Protein AF-0000000077257935 (afdb_homodimer)

Foldseek 3Di:
DLVVLQVVQLVQLVVLLVVQVVDDDPAKDWDADVPDSQKIKMWGAADPPALLHPFTWIKMWGHDSNPPLAAIWIFTPQQAQAQQAARRRGGDDQQRAHPPPPPPVPPPPDHYHDNVDGPVVVVVVVSVCSVPPDLPRGNYVVSSCCVVPPVPVSSVVRNVSRVVRVVD/DLVVLQVVQLVQLVVLLVVQVVDDDPAKDWDADVPDSQKIKMWGAADPPALLHPFTWIKMWGHDSNPPLAAIWIFTPQQAQAQQAARRRGGDDQQRAHPPPPPPVPPPPPHYHDNVDGPVVVVVVVSVCSVPPDLPDGNYVVSSCCVVPPVPVSSVVRNVSRVVRVVD

InterPro domains:
  IPR000608 Ubiquitin-conjugating (UBC), catalytic core domain [PF00179] (14-160)
  IPR000608 Ubiquitin-conjugating (UBC), catalytic core domain [PS50127] (8-167)
  IPR016135 Ubiquitin-conjugating enzyme/RWD-like [G3DSA:3.10.110.10] (7-167)
  IPR016135 Ubiquitin-conjugating enzyme/RWD-like [SSF54495] (12-165)
  IPR023313 Ubiquitin-conjugating enzyme, active site [PS00183] (81-96)
  IPR050113 Ubiquitin-conjugating enzyme E2-like [PTHR24067] (15-158)

Radius of gyration: 20.45 Å; Cα contacts (8 Å, |Δi|>4): 587; chains: 2; bounding box: 44×61×51 Å

pLDDT: mean 89.41, std 13.82, range [40.91, 98.75]

Secondary structure (DSSP, 8-state):
-HHHHHHHHHHHHHHHHHHHHHS--SSEEEEEETTEEEEEEEEEEPPTTSTTTT-EEEEEEE--TTTTTSPPEEEE-S---BTTB-TT-BB--GGGSPTT---SS-S--PPPP-TT--HHHHHHHHHHHHHS---SS-S-HHHHHHHHH-HHHHHHHHHHHHHHHHH-/-HHHHHHHHHHHHHHHHHHHHHS--SSEEEEEETTEEEEEEEEEEPPTTSTTTT-EEEEEEE--TTTTTSPPEEEE-S---BTTB-TT-BB--GGGSPTT---SS-S-------TT--HHHHHHHHHHHHHS---SS-S-HHHHHHHHH-HHHHHHHHHHHHHHHHH-

Organism: NCBI:txid6039

Solvent-accessible surface area (backbone atoms only — not comparable to full-atom values): 18080 Å² total; per-residue (Å²): 111,67,68,57,34,39,52,56,20,47,52,55,45,50,52,53,51,49,56,55,69,73,45,92,56,89,50,47,48,78,45,61,47,90,78,32,87,47,32,33,38,33,40,37,41,31,52,66,88,43,56,36,42,87,18,51,41,39,27,40,37,39,48,50,57,55,29,51,81,42,56,50,48,54,31,34,70,43,78,71,74,35,18,34,31,23,95,80,21,40,61,62,54,46,57,56,34,57,74,80,69,55,76,81,73,70,62,72,70,54,61,47,37,49,63,83,55,50,71,66,46,53,53,48,51,53,56,33,37,75,75,52,68,56,67,89,71,42,54,18,60,68,41,28,50,31,44,64,76,33,45,65,62,40,40,52,52,33,36,54,42,25,56,53,41,68,75,105,112,68,68,58,34,40,52,55,21,47,52,55,45,50,53,52,50,50,57,56,69,73,47,94,55,89,50,47,49,77,46,60,47,92,78,32,85,46,32,32,36,34,39,37,40,32,52,67,87,43,56,36,43,87,18,50,41,40,28,39,37,40,49,50,57,56,29,50,80,42,57,49,49,54,32,36,70,45,79,73,74,37,20,33,31,23,95,80,20,41,60,62,54,46,56,56,33,53,75,82,70,53,80,81,71,69,62,73,72,53,60,48,39,49,62,84,55,49,71,66,47,52,52,48,53,53,56,32,38,75,75,52,70,54,67,88,71,42,54,18,60,67,42,29,49,29,42,63,76,34,46,67,61,39,40,52,52,32,36,54,43,25,57,52,43,67,74,106

Structure (mmCIF, N/CA/C/O backbone):
data_AF-0000000077257935-model_v1
#
loop_
_entity.id
_entity.type
_entity.pdbx_description
1 polymer 'Ubiquitin-conjugating enzyme E2 15 (UBC15)'
#
loop_
_atom_site.group_PDB
_atom_site.id
_atom_site.type_symbol
_atom_site.label_atom_id
_atom_site.label_alt_id
_atom_site.label_comp_id
_atom_site.label_asym_id
_atom_site.label_entity_id
_atom_site.label_seq_id
_atom_site.pdbx_PDB_ins_code
_atom_site.Cartn_x
_atom_site.Cartn_y
_atom_site.Cartn_z
_atom_site.occupancy
_atom_site.B_iso_or_equiv
_atom_site.auth_seq_id
_atom_site.auth_comp_id
_atom_site.auth_asym_id
_atom_site.auth_atom_id
_atom_site.pdbx_PDB_model_num
ATOM 1 N N . MET A 1 1 ? -17.688 29.156 18.938 1 47.72 1 MET A N 1
ATOM 2 C CA . MET A 1 1 ? -17.797 28.125 17.906 1 47.72 1 MET A CA 1
ATOM 3 C C . MET A 1 1 ? -16.453 27.453 17.672 1 47.72 1 MET A C 1
ATOM 5 O O . MET A 1 1 ? -16.375 26.219 17.547 1 47.72 1 MET A O 1
ATOM 9 N N . ILE A 1 2 ? -15.406 28.234 17.719 1 53.75 2 ILE A N 1
ATOM 10 C CA . ILE A 1 2 ? -14.031 27.781 17.5 1 53.75 2 ILE A CA 1
ATOM 11 C C . ILE A 1 2 ? -13.586 26.906 18.672 1 53.75 2 ILE A C 1
ATOM 13 O O . ILE A 1 2 ? -12.961 25.859 18.469 1 53.75 2 ILE A O 1
ATOM 17 N N . GLN A 1 3 ? -13.992 27.297 19.844 1 57.75 3 GLN A N 1
ATOM 18 C CA . GLN A 1 3 ? -13.586 26.547 21.031 1 57.75 3 GLN A CA 1
ATOM 19 C C . GLN A 1 3 ? -14.172 25.141 21.031 1 57.75 3 GLN A C 1
ATOM 21 O O . GLN A 1 3 ? -13.492 24.188 21.375 1 57.75 3 GLN A O 1
ATOM 26 N N . ASN A 1 4 ? -15.43 25.047 20.578 1 63.72 4 ASN A N 1
ATOM 27 C CA . ASN A 1 4 ? -16.125 23.766 20.562 1 63.72 4 ASN A CA 1
ATOM 28 C C . ASN A 1 4 ? -15.539 22.828 19.5 1 63.72 4 ASN A C 1
ATOM 30 O O . ASN A 1 4 ? -15.438 21.625 19.719 1 63.72 4 ASN A O 1
ATOM 34 N N . GLU A 1 5 ? -15.141 23.531 18.422 1 68.31 5 GLU A N 1
ATOM 35 C CA . GLU A 1 5 ? -14.562 22.75 17.344 1 68.31 5 GLU A CA 1
ATOM 36 C C . GLU A 1 5 ? -13.234 22.125 17.766 1 68.31 5 GLU A C 1
ATOM 38 O O . GLU A 1 5 ? -12.953 20.969 17.438 1 68.31 5 GLU A O 1
ATOM 43 N N . GLY A 1 6 ? -12.602 22.844 18.578 1 71.06 6 GLY A N 1
ATOM 44 C CA . GLY A 1 6 ? -11.328 22.375 19.094 1 71.06 6 GLY A CA 1
ATOM 45 C C . GLY A 1 6 ? -11.469 21.172 20.031 1 71.06 6 GLY A C 1
ATOM 46 O O . GLY A 1 6 ? -10.672 20.234 19.969 1 71.06 6 GLY A O 1
ATOM 47 N N . ASN A 1 7 ? -12.539 21.25 20.734 1 81.25 7 ASN A N 1
ATOM 48 C CA . ASN A 1 7 ? -12.766 20.156 21.688 1 81.25 7 ASN A CA 1
ATOM 49 C C . ASN A 1 7 ? -13.141 18.859 20.984 1 81.25 7 ASN A C 1
ATOM 51 O O . ASN A 1 7 ? -12.617 17.797 21.312 1 81.25 7 ASN A O 1
ATOM 55 N N . ARG A 1 8 ? -14.102 18.938 20.047 1 88.94 8 ARG A N 1
ATOM 56 C CA . ARG A 1 8 ? -14.539 17.75 19.328 1 88.94 8 ARG A CA 1
ATOM 57 C C . ARG A 1 8 ? -13.383 17.156 18.531 1 88.94 8 ARG A C 1
ATOM 59 O O . ARG A 1 8 ? -13.195 15.93 18.531 1 88.94 8 ARG A O 1
ATOM 66 N N . SER A 1 9 ? -12.688 18 17.859 1 93.56 9 SER A N 1
ATOM 67 C CA . SER A 1 9 ? -11.547 17.531 17.062 1 93.56 9 SER A CA 1
ATOM 68 C C . SER A 1 9 ? -10.523 16.828 17.953 1 93.56 9 SER A C 1
ATOM 70 O O . SER A 1 9 ? -9.977 15.789 17.562 1 93.56 9 SER A O 1
ATOM 72 N N . LYS A 1 10 ? -10.305 17.359 19.094 1 95.19 10 LYS A N 1
ATOM 73 C CA . LYS A 1 10 ? -9.344 16.781 20.031 1 95.19 10 LYS A CA 1
ATOM 74 C C . LYS A 1 10 ? -9.742 15.344 20.406 1 95.19 10 LYS A C 1
ATOM 76 O O . LYS A 1 10 ? -8.891 14.453 20.453 1 95.19 10 LYS A O 1
ATOM 81 N N . VAL A 1 11 ? -10.953 15.156 20.656 1 95.06 11 VAL A N 1
ATOM 82 C CA . VAL A 1 11 ? -11.453 13.844 21.047 1 95.06 11 VAL A CA 1
ATOM 83 C C . VAL A 1 11 ? -11.258 12.852 19.906 1 95.06 11 VAL A C 1
ATOM 85 O O . VAL A 1 11 ? -10.781 11.734 20.109 1 95.06 11 VAL A O 1
ATOM 88 N N . PHE A 1 12 ? -11.586 13.219 18.688 1 94.88 12 PHE A N 1
ATOM 89 C CA . PHE A 1 12 ? -11.43 12.375 17.516 1 94.88 12 PHE A CA 1
ATOM 90 C C . PHE A 1 12 ? -9.961 12 17.297 1 94.88 12 PHE A C 1
ATOM 92 O O . PHE A 1 12 ? -9.641 10.82 17.094 1 94.88 12 PHE A O 1
ATOM 99 N N . ILE A 1 13 ? -9.148 12.945 17.422 1 97.5 13 ILE A N 1
ATOM 100 C CA . ILE A 1 13 ? -7.723 12.742 17.156 1 97.5 13 ILE A CA 1
ATOM 101 C C . ILE A 1 13 ? -7.125 11.836 18.234 1 97.5 13 ILE A C 1
ATOM 103 O O . ILE A 1 13 ? -6.367 10.914 17.922 1 97.5 13 ILE A O 1
ATOM 107 N N . LEU A 1 14 ? -7.484 12.148 19.438 1 96.5 14 LEU A N 1
ATOM 108 C CA . LEU A 1 14 ? -6.984 11.344 20.547 1 96.5 14 LEU A CA 1
ATOM 109 C C . LEU A 1 14 ? -7.414 9.891 20.406 1 96.5 14 LEU A C 1
ATOM 111 O O . LEU A 1 14 ? -6.617 8.977 20.625 1 96.5 14 LEU A O 1
ATOM 115 N N . ASN A 1 15 ? -8.633 9.688 20.047 1 96.44 15 ASN A N 1
ATOM 116 C CA . ASN A 1 15 ? -9.141 8.328 19.859 1 96.44 15 ASN A CA 1
ATOM 117 C C . ASN A 1 15 ? -8.375 7.59 18.766 1 96.44 15 ASN A C 1
ATOM 119 O O . ASN A 1 15 ? -8.031 6.418 18.922 1 96.44 15 ASN A O 1
ATOM 123 N N . GLU A 1 16 ? -8.156 8.211 17.672 1 96.62 16 GLU A N 1
ATOM 124 C CA . GLU A 1 16 ? -7.414 7.605 16.562 1 96.62 16 GLU A CA 1
ATOM 125 C C . GLU A 1 16 ? -5.973 7.305 16.984 1 96.62 16 GLU A C 1
ATOM 127 O O . GLU A 1 16 ? -5.426 6.262 16.625 1 96.62 16 GLU A O 1
ATOM 132 N N . TYR A 1 17 ? -5.422 8.227 17.703 1 97.38 17 TYR A N 1
ATOM 133 C CA . TYR A 1 17 ? -4.062 8.055 18.188 1 97.38 17 TYR A CA 1
ATOM 134 C C . TYR A 1 17 ? -3.951 6.805 19.062 1 97.38 17 TYR A C 1
ATOM 136 O O . TYR A 1 17 ? -3.061 5.977 18.859 1 97.38 17 TYR A O 1
ATOM 144 N N . LYS A 1 18 ? -4.84 6.66 19.922 1 96.69 18 LYS A N 1
ATOM 145 C CA . LYS A 1 18 ? -4.855 5.523 20.844 1 96.69 18 LYS A CA 1
ATOM 146 C C . LYS A 1 18 ? -5.035 4.211 20.094 1 96.69 18 LYS A C 1
ATOM 148 O O . LYS A 1 18 ? -4.367 3.219 20.391 1 96.69 18 LYS A O 1
ATOM 153 N N . LYS A 1 19 ? -5.875 4.223 19.141 1 95.06 19 LYS A N 1
ATOM 154 C CA . LYS A 1 19 ? -6.133 3.029 18.344 1 95.06 19 LYS A CA 1
ATOM 155 C C . LYS A 1 19 ? -4.863 2.551 17.641 1 95.06 19 LYS A C 1
ATOM 157 O O . LYS A 1 19 ? -4.574 1.353 17.625 1 95.06 19 LYS A O 1
ATOM 162 N N . ILE A 1 20 ? -4.137 3.475 17.125 1 95.19 20 ILE A N 1
ATOM 163 C CA . ILE A 1 20 ? -2.906 3.148 16.406 1 95.19 20 ILE A CA 1
ATOM 164 C C . ILE A 1 20 ? -1.868 2.609 17.391 1 95.19 20 ILE A C 1
ATOM 166 O O . ILE A 1 20 ? -1.148 1.657 17.078 1 95.19 20 ILE A O 1
ATOM 170 N N . GLN A 1 21 ? -1.851 3.127 18.562 1 94.38 21 GLN A N 1
ATOM 171 C CA . GLN A 1 21 ? -0.869 2.748 19.578 1 94.38 21 GLN A CA 1
ATOM 172 C C . GLN A 1 21 ? -1.137 1.34 20.109 1 94.38 21 GLN A C 1
ATOM 174 O O . GLN A 1 21 ? -0.215 0.653 20.547 1 94.38 21 GLN A O 1
ATOM 179 N N . GLU A 1 22 ? -2.283 0.932 20.016 1 91.62 22 GLU A N 1
ATOM 180 C CA . GLU A 1 22 ? -2.697 -0.337 20.594 1 91.62 22 GLU A CA 1
ATOM 181 C C . GLU A 1 22 ? -2.314 -1.513 19.703 1 91.62 22 GLU A C 1
ATOM 183 O O . GLU A 1 22 ? -2.289 -2.66 20.156 1 91.62 22 GLU A O 1
ATOM 188 N N . LYS A 1 23 ? -2.047 -1.241 18.5 1 85.25 23 LYS A N 1
ATOM 189 C CA . LYS A 1 23 ? -1.766 -2.309 17.547 1 85.25 23 LYS A CA 1
ATOM 190 C C . LYS A 1 23 ? -0.301 -2.289 17.109 1 85.25 23 LYS A C 1
ATOM 192 O O . LYS A 1 23 ? 0.306 -1.222 17 1 85.25 23 LYS A O 1
ATOM 197 N N . ILE A 1 24 ? 0.215 -3.488 16.969 1 82 24 ILE A N 1
ATOM 198 C CA . ILE A 1 24 ? 1.545 -3.582 16.375 1 82 24 ILE A CA 1
ATOM 199 C C . ILE A 1 24 ? 1.461 -3.32 14.883 1 82 24 ILE A C 1
ATOM 201 O O . ILE A 1 24 ? 0.632 -3.912 14.188 1 82 24 ILE A O 1
ATOM 205 N N . ASN A 1 25 ? 2.189 -2.367 14.453 1 85.81 25 ASN A N 1
ATOM 206 C CA . ASN A 1 25 ? 2.236 -1.992 13.047 1 85.81 25 ASN A CA 1
ATOM 207 C C . ASN A 1 25 ? 3.656 -2.072 12.492 1 85.81 25 ASN A C 1
ATOM 209 O O . ASN A 1 25 ? 4.59 -1.537 13.094 1 85.81 25 ASN A O 1
ATOM 213 N N . GLU A 1 26 ? 3.805 -2.771 11.375 1 88.69 26 GLU A N 1
ATOM 214 C CA . GLU A 1 26 ? 5.145 -3.002 10.844 1 88.69 26 GLU A CA 1
ATOM 215 C C . GLU A 1 26 ? 5.512 -1.945 9.805 1 88.69 26 GLU A C 1
ATOM 217 O O . GLU A 1 26 ? 6.629 -1.948 9.273 1 88.69 26 GLU A O 1
ATOM 222 N N . HIS A 1 27 ? 4.633 -1.047 9.602 1 94 27 HIS A N 1
ATOM 223 C CA . HIS A 1 27 ? 4.836 -0.155 8.469 1 94 27 HIS A CA 1
ATOM 224 C C . HIS A 1 27 ? 5.129 1.268 8.93 1 94 27 HIS A C 1
ATOM 226 O O . HIS A 1 27 ? 5.758 2.041 8.203 1 94 27 HIS A O 1
ATOM 232 N N . PHE A 1 28 ? 4.609 1.568 10.141 1 96.75 28 PHE A N 1
ATOM 233 C CA . PHE A 1 28 ? 4.855 2.908 10.664 1 96.75 28 PHE A CA 1
ATOM 234 C C . PHE A 1 28 ? 4.582 2.963 12.164 1 96.75 28 PHE A C 1
ATOM 236 O O . PHE A 1 28 ? 3.994 2.037 12.727 1 96.75 28 PHE A O 1
ATOM 243 N N . SER A 1 29 ? 5.047 4.012 12.766 1 96.81 29 SER A N 1
ATOM 244 C CA . SER A 1 29 ? 4.746 4.352 14.148 1 96.81 29 SER A CA 1
ATOM 245 C C . SER A 1 29 ? 4.43 5.836 14.305 1 96.81 29 SER A C 1
ATOM 247 O O . SER A 1 29 ? 4.805 6.645 13.453 1 96.81 29 SER A O 1
ATOM 249 N N . VAL A 1 30 ? 3.674 6.105 15.344 1 97.69 30 VAL A N 1
ATOM 250 C CA . VAL A 1 30 ? 3.299 7.504 15.539 1 97.69 30 VAL A CA 1
ATOM 251 C C . VAL A 1 30 ? 3.576 7.918 16.984 1 97.69 30 VAL A C 1
ATOM 253 O O . VAL A 1 30 ? 3.486 7.098 17.906 1 97.69 30 VAL A O 1
ATOM 256 N N . GLY A 1 31 ? 3.955 9.148 17.156 1 97.69 31 GLY A N 1
ATOM 257 C CA . GLY A 1 31 ? 4.098 9.844 18.422 1 97.69 31 GLY A CA 1
ATOM 258 C C . GLY A 1 31 ? 3.629 11.281 18.375 1 97.69 31 GLY A C 1
ATOM 259 O O . GLY A 1 31 ? 3.303 11.797 17.312 1 97.69 31 GLY A O 1
ATOM 260 N N . LEU A 1 32 ? 3.523 11.883 19.609 1 98.12 32 LEU A N 1
ATOM 261 C CA . LEU A 1 32 ? 3.127 13.289 19.688 1 98.12 32 LEU A CA 1
ATOM 262 C C . LEU A 1 32 ? 4.352 14.195 19.734 1 98.12 32 LEU A C 1
ATOM 264 O O . LEU A 1 32 ? 5.344 13.867 20.391 1 98.12 32 LEU A O 1
ATOM 268 N N . ILE A 1 33 ? 4.309 15.266 19.047 1 97.88 33 ILE A N 1
ATOM 269 C CA . ILE A 1 33 ? 5.348 16.281 19.156 1 97.88 33 ILE A CA 1
ATOM 270 C C . ILE A 1 33 ? 4.996 17.266 20.266 1 97.88 33 ILE A C 1
ATOM 272 O O . ILE A 1 33 ? 3.918 17.859 20.266 1 97.88 33 ILE A O 1
ATOM 276 N N . GLU A 1 34 ? 5.84 17.422 21.266 1 97.12 34 GLU A N 1
ATOM 277 C CA . GLU A 1 34 ? 5.664 18.312 22.406 1 97.12 34 GLU A CA 1
ATOM 278 C C . GLU A 1 34 ? 4.336 18.031 23.109 1 97.12 34 GLU A C 1
ATOM 280 O O . GLU A 1 34 ? 3.637 18.969 23.5 1 97.12 34 GLU A O 1
ATOM 285 N N . ASN A 1 35 ? 3.857 16.906 23 1 95.62 35 ASN A N 1
ATOM 286 C CA . ASN A 1 35 ? 2.646 16.453 23.672 1 95.62 35 ASN A CA 1
ATOM 287 C C . ASN A 1 35 ? 1.404 17.156 23.141 1 95.62 35 ASN A C 1
ATOM 289 O O . ASN A 1 35 ? 0.412 17.297 23.859 1 95.62 35 ASN A O 1
ATOM 293 N N . ASN A 1 36 ? 1.52 17.672 21.969 1 97.06 36 ASN A N 1
ATOM 294 C CA . ASN A 1 36 ? 0.393 18.297 21.297 1 97.06 36 ASN A CA 1
ATOM 295 C C . ASN A 1 36 ? -0.369 17.312 20.422 1 97.06 36 ASN A C 1
ATOM 297 O O . ASN A 1 36 ? 0.185 16.75 19.469 1 97.06 36 ASN A O 1
ATOM 301 N N . ILE A 1 37 ? -1.635 17.094 20.688 1 97 37 ILE A N 1
ATOM 302 C CA . ILE A 1 37 ? -2.438 16.062 20.047 1 97 37 ILE A CA 1
ATOM 303 C C . ILE A 1 37 ? -2.65 16.438 18.578 1 97 37 ILE A C 1
ATOM 305 O O . ILE A 1 37 ? -2.977 15.57 17.75 1 97 37 ILE A O 1
ATOM 309 N N . TYR A 1 38 ? -2.441 17.656 18.234 1 98 38 TYR A N 1
ATOM 310 C CA . TYR A 1 38 ? -2.684 18.109 16.875 1 98 38 TYR A CA 1
ATOM 311 C C . TYR A 1 38 ? -1.441 17.938 16.016 1 98 38 TYR A C 1
ATOM 313 O O . TYR A 1 38 ? -1.478 18.188 14.805 1 98 38 TYR A O 1
ATOM 321 N N . THR A 1 39 ? -0.355 17.578 16.594 1 98.56 39 THR A N 1
ATOM 322 C CA . THR A 1 39 ? 0.902 17.453 15.867 1 98.56 39 THR A CA 1
ATOM 323 C C . THR A 1 39 ? 1.564 16.109 16.141 1 98.56 39 THR A C 1
ATOM 325 O O . THR A 1 39 ? 2.1 15.883 17.234 1 98.56 39 THR A O 1
ATOM 328 N N . TRP A 1 40 ? 1.534 15.25 15.055 1 98.75 40 TRP A N 1
ATOM 329 C CA . TRP A 1 40 ? 2.074 13.898 15.172 1 98.75 40 TRP A CA 1
ATOM 330 C C . TRP A 1 40 ? 3.443 13.797 14.516 1 98.75 40 TRP A C 1
ATOM 332 O O . TRP A 1 40 ? 3.66 14.352 13.43 1 98.75 40 TRP A O 1
ATOM 342 N N . GLU A 1 41 ? 4.371 13.164 15.148 1 98.62 41 GLU A N 1
ATOM 343 C CA . GLU A 1 41 ? 5.547 12.602 14.492 1 98.62 41 GLU A CA 1
ATOM 344 C C . GLU A 1 41 ? 5.25 11.219 13.93 1 98.62 41 GLU A C 1
ATOM 346 O O . GLU A 1 41 ? 4.707 10.359 14.633 1 98.62 41 GLU A O 1
ATOM 351 N N . VAL A 1 42 ? 5.543 11.023 12.711 1 98.5 42 VAL A N 1
ATOM 352 C CA . VAL A 1 42 ? 5.312 9.734 12.062 1 98.5 42 VAL A CA 1
ATOM 353 C C . VAL A 1 42 ? 6.637 9.156 11.57 1 98.5 42 VAL A C 1
ATOM 355 O O . VAL A 1 42 ? 7.414 9.852 10.906 1 98.5 42 VAL A O 1
ATOM 358 N N . LEU A 1 43 ? 6.945 7.961 11.953 1 98.25 43 LEU A N 1
ATOM 359 C CA . LEU A 1 43 ? 8.07 7.207 11.406 1 98.25 43 LEU A CA 1
ATOM 360 C C . LEU A 1 43 ? 7.582 6.121 10.453 1 98.25 43 LEU A C 1
ATOM 362 O O . LEU A 1 43 ? 6.84 5.223 10.852 1 98.25 43 LEU A O 1
ATOM 366 N N . ILE A 1 44 ? 7.973 6.207 9.219 1 98.25 44 ILE A N 1
ATOM 367 C CA . ILE A 1 44 ? 7.598 5.215 8.219 1 98.25 44 ILE A CA 1
ATOM 368 C C . ILE A 1 44 ? 8.766 4.262 7.969 1 98.25 44 ILE A C 1
ATOM 370 O O . ILE A 1 44 ? 9.891 4.703 7.734 1 98.25 44 ILE A O 1
ATOM 374 N N . PHE A 1 45 ? 8.453 2.988 8.016 1 97.31 45 PHE A N 1
ATOM 375 C CA . PHE A 1 45 ? 9.453 1.965 7.738 1 97.31 45 PHE A CA 1
ATOM 376 C C . PHE A 1 45 ? 9.414 1.554 6.27 1 97.31 45 PHE A C 1
ATOM 378 O O . PHE A 1 45 ? 8.359 1.19 5.754 1 97.31 45 PHE A O 1
ATOM 385 N N . GLY A 1 46 ? 10.578 1.627 5.621 1 97.31 46 GLY A N 1
ATOM 386 C CA . GLY A 1 46 ? 10.633 1.319 4.203 1 97.31 46 GLY A CA 1
ATOM 387 C C . GLY A 1 46 ? 10.195 -0.099 3.883 1 97.31 46 GLY A C 1
ATOM 388 O O . GLY A 1 46 ? 10.656 -1.051 4.52 1 97.31 46 GLY A O 1
ATOM 389 N N . PRO A 1 47 ? 9.336 -0.24 2.932 1 95.31 47 PRO A N 1
ATOM 390 C CA . PRO A 1 47 ? 8.859 -1.583 2.594 1 95.31 47 PRO A CA 1
ATOM 391 C C . PRO A 1 47 ? 9.969 -2.49 2.074 1 95.31 47 PRO A C 1
ATOM 393 O O . PRO A 1 47 ? 10.875 -2.027 1.373 1 95.31 47 PRO A O 1
ATOM 396 N N . ARG A 1 48 ? 9.812 -3.762 2.334 1 92.5 48 ARG A N 1
ATOM 397 C CA . ARG A 1 48 ? 10.773 -4.766 1.89 1 92.5 48 ARG A CA 1
ATOM 398 C C . ARG A 1 48 ? 10.789 -4.879 0.369 1 92.5 48 ARG A C 1
ATOM 400 O O . ARG A 1 48 ? 9.742 -4.746 -0.276 1 92.5 48 ARG A O 1
ATOM 407 N N . ASP A 1 49 ? 11.969 -5.152 -0.222 1 92.81 49 ASP A N 1
ATOM 408 C CA . ASP A 1 49 ? 12.172 -5.414 -1.644 1 92.81 49 ASP A CA 1
ATOM 409 C C . ASP A 1 49 ? 11.891 -4.164 -2.477 1 92.81 49 ASP A C 1
ATOM 411 O O . ASP A 1 49 ? 11.43 -4.266 -3.617 1 92.81 49 ASP A O 1
ATOM 415 N N . THR A 1 50 ? 12 -2.982 -1.848 1 93.56 50 THR A N 1
ATOM 416 C CA . THR A 1 50 ? 11.961 -1.686 -2.512 1 93.56 50 THR A CA 1
ATOM 417 C C . THR A 1 50 ? 13.258 -0.916 -2.266 1 93.56 50 THR A C 1
ATOM 419 O O . THR A 1 50 ? 14.07 -1.308 -1.425 1 93.56 50 THR A O 1
ATOM 422 N N . PRO A 1 51 ? 13.469 0.127 -3.025 1 96 51 PRO A N 1
ATOM 423 C CA . PRO A 1 51 ? 14.664 0.932 -2.762 1 96 51 PRO A CA 1
ATOM 424 C C . PRO A 1 51 ? 14.633 1.598 -1.389 1 96 51 PRO A C 1
ATOM 426 O O . PRO A 1 51 ? 15.648 2.119 -0.93 1 96 51 PRO A O 1
ATOM 429 N N . TYR A 1 52 ? 13.539 1.526 -0.695 1 97.75 52 TYR A N 1
ATOM 430 C CA . TYR A 1 52 ? 13.375 2.166 0.606 1 97.75 52 TYR A CA 1
ATOM 431 C C . TYR A 1 52 ? 13.688 1.188 1.734 1 97.75 52 TYR A C 1
ATOM 433 O O . TYR A 1 52 ? 13.711 1.571 2.906 1 97.75 52 TYR A O 1
ATOM 441 N N . GLU A 1 53 ? 13.961 -0.029 1.417 1 96.38 53 GLU A N 1
ATOM 442 C CA . GLU A 1 53 ? 14.094 -1.096 2.404 1 96.38 53 GLU A CA 1
ATOM 443 C C . GLU A 1 53 ? 15.117 -0.734 3.473 1 96.38 53 GLU A C 1
ATOM 445 O O . GLU A 1 53 ? 16.172 -0.181 3.162 1 96.38 53 GLU A O 1
ATOM 450 N N . ASN A 1 54 ? 14.719 -0.975 4.742 1 96.12 54 ASN A N 1
ATOM 451 C CA . ASN A 1 54 ? 15.547 -0.789 5.926 1 96.12 54 ASN A CA 1
ATOM 452 C C . ASN A 1 54 ? 15.664 0.685 6.305 1 96.12 54 ASN A C 1
ATOM 454 O O . ASN A 1 54 ? 16.328 1.028 7.285 1 96.12 54 ASN A O 1
ATOM 458 N N . GLY A 1 55 ? 15.078 1.575 5.594 1 98.12 55 GLY A N 1
ATOM 459 C CA . GLY A 1 55 ? 15.039 2.986 5.941 1 98.12 55 GLY A CA 1
ATOM 460 C C . GLY A 1 55 ? 14.008 3.311 7.004 1 98.12 55 GLY A C 1
ATOM 461 O O . GLY A 1 55 ? 13.062 2.545 7.219 1 98.12 55 GLY A O 1
ATOM 462 N N . ILE A 1 56 ? 14.242 4.348 7.742 1 98.44 56 ILE A N 1
ATOM 463 C CA . ILE A 1 56 ? 13.289 4.945 8.672 1 98.44 56 ILE A CA 1
ATOM 464 C C . ILE A 1 56 ? 13.047 6.406 8.305 1 98.44 56 ILE A C 1
ATOM 466 O O . ILE A 1 56 ? 13.93 7.25 8.477 1 98.44 56 ILE A O 1
ATOM 470 N N . PHE A 1 57 ? 11.93 6.707 7.859 1 98.69 57 PHE A N 1
ATOM 471 C CA . PHE A 1 57 ? 11.648 8.031 7.312 1 98.69 57 PHE A CA 1
ATOM 472 C C . PHE A 1 57 ? 10.766 8.828 8.258 1 98.69 57 PHE A C 1
ATOM 474 O O . PHE A 1 57 ? 9.664 8.391 8.617 1 98.69 57 PHE A O 1
ATOM 481 N N . LYS A 1 58 ? 11.234 9.945 8.594 1 98.56 58 LYS A N 1
ATOM 482 C CA . LYS A 1 58 ? 10.531 10.82 9.531 1 98.56 58 LYS A CA 1
ATOM 483 C C . LYS A 1 58 ? 9.562 11.742 8.797 1 98.56 58 LYS A C 1
ATOM 485 O O . LYS A 1 58 ? 9.891 12.281 7.738 1 98.56 58 LYS A O 1
ATOM 490 N N . ALA A 1 59 ? 8.445 11.906 9.391 1 98.62 59 ALA A N 1
ATOM 491 C CA . ALA A 1 59 ? 7.434 12.812 8.852 1 98.62 59 ALA A CA 1
ATOM 492 C C . ALA A 1 59 ? 6.633 13.469 9.977 1 98.62 59 ALA A C 1
ATOM 494 O O . ALA A 1 59 ? 6.781 13.109 11.148 1 98.62 59 ALA A O 1
ATOM 495 N N . LYS A 1 60 ? 5.895 14.484 9.555 1 98.62 60 LYS A N 1
ATOM 496 C CA . LYS A 1 60 ? 5.016 15.227 10.453 1 98.62 60 LYS A CA 1
ATOM 497 C C . LYS A 1 60 ? 3.596 15.297 9.906 1 98.62 60 LYS A C 1
ATOM 499 O O . LYS A 1 60 ? 3.396 15.547 8.719 1 98.62 60 LYS A O 1
ATOM 504 N N . MET A 1 61 ? 2.668 14.984 10.789 1 98.5 61 MET A N 1
ATOM 505 C CA . MET A 1 61 ? 1.25 15.133 10.469 1 98.5 61 MET A CA 1
ATOM 506 C C . MET A 1 61 ? 0.595 16.172 11.383 1 98.5 61 MET A C 1
ATOM 508 O O . MET A 1 61 ? 0.703 16.078 12.609 1 98.5 61 MET A O 1
ATOM 512 N N . ILE A 1 62 ? -0.062 17.156 10.773 1 98.38 62 ILE A N 1
ATOM 513 C CA . ILE A 1 62 ? -0.66 18.234 11.539 1 98.38 62 ILE A CA 1
ATOM 514 C C . ILE A 1 62 ? -2.164 18.281 11.289 1 98.38 62 ILE A C 1
ATOM 516 O O . ILE A 1 62 ? -2.605 18.312 10.133 1 98.38 62 ILE A O 1
ATOM 520 N N . PHE A 1 63 ? -2.906 18.344 12.367 1 97.88 63 PHE A N 1
ATOM 521 C CA . PHE A 1 63 ? -4.363 18.375 12.289 1 97.88 63 PHE A CA 1
ATOM 522 C C . PHE A 1 63 ? -4.879 19.797 12.453 1 97.88 63 PHE A C 1
ATOM 524 O O . PHE A 1 63 ? -4.414 20.531 13.328 1 97.88 63 PHE A O 1
ATOM 531 N N . PRO A 1 64 ? -5.773 20.141 11.516 1 96.5 64 PRO A N 1
ATOM 532 C CA . PRO A 1 64 ? -6.422 21.438 11.734 1 96.5 64 PRO A CA 1
ATOM 533 C C . PRO A 1 64 ? -7.402 21.406 12.906 1 96.5 64 PRO A C 1
ATOM 535 O O . PRO A 1 64 ? -7.805 20.328 13.359 1 96.5 64 PRO A O 1
ATOM 538 N N . VAL A 1 65 ? -7.797 22.516 13.352 1 94.94 65 VAL A N 1
ATOM 539 C CA . VAL A 1 65 ? -8.68 22.625 14.508 1 94.94 65 VAL A CA 1
ATOM 540 C C . VAL A 1 65 ? -10.062 22.094 14.148 1 94.94 65 VAL A C 1
ATOM 542 O O . VAL A 1 65 ? -10.789 21.609 15.023 1 94.94 65 VAL A O 1
ATOM 545 N N . ASN A 1 66 ? -10.461 22.141 12.891 1 94.19 66 ASN A N 1
ATOM 546 C CA . ASN A 1 66 ? -11.781 21.688 12.461 1 94.19 66 ASN A CA 1
ATOM 547 C C . ASN A 1 66 ? -11.742 20.25 11.938 1 94.19 66 ASN A C 1
ATOM 549 O O . ASN A 1 66 ? -12.641 19.828 11.219 1 94.19 66 ASN A O 1
ATOM 553 N N . TYR A 1 67 ? -10.688 19.484 12.25 1 95.5 67 TYR A N 1
ATOM 554 C CA . TYR A 1 67 ? -10.695 18.047 11.969 1 95.5 67 TYR A CA 1
ATOM 555 C C . TYR A 1 67 ? -11.898 17.375 12.602 1 95.5 67 TYR A C 1
ATOM 557 O O . TYR A 1 67 ? -12.266 17.688 13.734 1 95.5 67 TYR A O 1
ATOM 565 N N . PRO A 1 68 ? -12.523 16.562 11.883 1 94.62 68 PRO A N 1
ATOM 566 C CA . PRO A 1 68 ? -12.25 15.867 10.617 1 94.62 68 PRO A CA 1
ATOM 567 C C . PRO A 1 68 ? -12.938 16.531 9.422 1 94.62 68 PRO A C 1
ATOM 569 O O . PRO A 1 68 ? -12.977 15.961 8.328 1 94.62 68 PRO A O 1
ATOM 572 N N . GLU A 1 69 ? -13.492 17.672 9.586 1 92.56 69 GLU A N 1
ATOM 573 C CA . GLU A 1 69 ? -14.109 18.391 8.477 1 92.56 69 GLU A CA 1
ATOM 574 C C . GLU A 1 69 ? -13.078 18.734 7.406 1 92.56 69 GLU A C 1
ATOM 576 O O . GLU A 1 69 ? -13.398 18.812 6.219 1 92.56 69 GLU A O 1
ATOM 581 N N . ALA A 1 70 ? -11.852 18.969 7.855 1 93.69 70 ALA A N 1
ATOM 582 C CA . ALA A 1 70 ? -10.727 19.203 6.953 1 93.69 70 ALA A CA 1
ATOM 583 C C . ALA A 1 70 ? -9.609 18.188 7.199 1 93.69 70 ALA A C 1
ATOM 585 O O . ALA A 1 70 ? -9.406 17.734 8.328 1 93.69 70 ALA A O 1
ATOM 586 N N . PRO A 1 71 ? -8.906 17.844 6.125 1 95 71 PRO A N 1
ATOM 587 C CA . PRO A 1 71 ? -7.848 16.828 6.258 1 95 71 PRO A CA 1
ATOM 588 C C . PRO A 1 71 ? -6.625 17.359 7.008 1 95 71 PRO A C 1
ATOM 590 O O . PRO A 1 71 ? -6.41 18.578 7.074 1 95 71 PRO A O 1
ATOM 593 N N . PRO A 1 72 ? -5.871 16.438 7.652 1 96.81 72 PRO A N 1
ATOM 594 C CA . PRO A 1 72 ? -4.547 16.844 8.141 1 96.81 72 PRO A CA 1
ATOM 595 C C . PRO A 1 72 ? -3.557 17.109 7.012 1 96.81 72 PRO A C 1
ATOM 597 O O . PRO A 1 72 ? -3.811 16.734 5.863 1 96.81 72 PRO A O 1
ATOM 600 N N . SER A 1 73 ? -2.521 17.844 7.332 1 96.5 73 SER A N 1
ATOM 601 C CA . SER A 1 73 ? -1.368 17.938 6.441 1 96.5 73 SER A CA 1
ATOM 602 C C . SER A 1 73 ? -0.317 16.891 6.793 1 96.5 73 SER A C 1
ATOM 604 O O . SER A 1 73 ? -0.252 16.422 7.934 1 96.5 73 SER A O 1
ATOM 606 N N . PHE A 1 74 ? 0.43 16.5 5.828 1 98.06 74 PHE A N 1
ATOM 607 C CA . PHE A 1 74 ? 1.496 15.531 6 1 98.06 74 PHE A CA 1
ATOM 608 C C . PHE A 1 74 ? 2.744 15.945 5.23 1 98.06 74 PHE A C 1
ATOM 610 O O . PHE A 1 74 ? 2.66 16.312 4.055 1 98.06 74 PHE A O 1
ATOM 617 N N . ARG A 1 75 ? 3.82 15.828 5.93 1 97.94 75 ARG A N 1
ATOM 618 C CA . ARG A 1 75 ? 5.074 16.234 5.309 1 97.94 75 ARG A CA 1
ATOM 619 C C . ARG A 1 75 ? 6.23 15.359 5.781 1 97.94 75 ARG A C 1
ATOM 621 O O . ARG A 1 75 ? 6.418 15.172 6.984 1 97.94 75 ARG A O 1
ATOM 628 N N . PHE A 1 76 ? 7.02 14.906 4.812 1 98.62 76 PHE A N 1
ATOM 629 C CA . PHE A 1 76 ? 8.25 14.219 5.188 1 98.62 76 PHE A CA 1
ATOM 630 C C . PHE A 1 76 ? 9.289 15.211 5.695 1 98.62 76 PHE A C 1
ATOM 632 O O . PHE A 1 76 ? 9.484 16.266 5.094 1 98.62 76 PHE A O 1
ATOM 639 N N . ILE A 1 77 ? 9.852 14.898 6.805 1 98.25 77 ILE A N 1
ATOM 640 C CA . ILE A 1 77 ? 11 15.641 7.316 1 98.25 77 ILE A CA 1
ATOM 641 C C . ILE A 1 77 ? 12.289 15.102 6.695 1 98.25 77 ILE A C 1
ATOM 643 O O . ILE A 1 77 ? 13.188 15.867 6.344 1 98.25 77 ILE A O 1
ATOM 647 N N . SER A 1 78 ? 12.391 13.742 6.582 1 98.25 78 SER A N 1
ATOM 648 C CA . SER A 1 78 ? 13.516 13.141 5.875 1 98.25 78 SER A CA 1
ATOM 649 C C . SER A 1 78 ? 13.57 13.617 4.426 1 98.25 78 SER A C 1
ATOM 651 O O . SER A 1 78 ? 12.539 13.867 3.809 1 98.25 78 SER A O 1
ATOM 653 N N . GLU A 1 79 ? 14.82 13.734 3.885 1 97.94 79 GLU A N 1
ATOM 654 C CA . GLU A 1 79 ? 14.984 14.039 2.467 1 97.94 79 GLU A CA 1
ATOM 655 C C . GLU A 1 79 ? 14.461 12.906 1.592 1 97.94 79 GLU A C 1
ATOM 657 O O . GLU A 1 79 ? 14.797 11.742 1.809 1 97.94 79 GLU A O 1
ATOM 662 N N . MET A 1 80 ? 13.664 13.305 0.636 1 98.44 80 MET A N 1
ATOM 663 C CA . MET A 1 80 ? 13.039 12.297 -0.211 1 98.44 80 MET A CA 1
ATOM 664 C C . MET A 1 80 ? 13.312 12.57 -1.685 1 98.44 80 MET A C 1
ATOM 666 O O . MET A 1 80 ? 13.508 13.727 -2.076 1 98.44 80 MET A O 1
ATOM 670 N N . TRP A 1 81 ? 13.352 11.586 -2.463 1 98.31 81 TRP A N 1
ATOM 671 C CA . TRP A 1 81 ? 13.305 11.602 -3.922 1 98.31 81 TRP A CA 1
ATOM 672 C C . TRP A 1 81 ? 12.211 10.664 -4.438 1 98.31 81 TRP A C 1
ATOM 674 O O . TRP A 1 81 ? 12.383 9.445 -4.434 1 98.31 81 TRP A O 1
ATOM 684 N N . HIS A 1 82 ? 11.086 11.203 -4.797 1 97.56 82 HIS A N 1
ATOM 685 C CA . HIS A 1 82 ? 9.891 10.438 -5.145 1 97.56 82 HIS A CA 1
ATOM 686 C C . HIS A 1 82 ? 8.953 11.25 -6.035 1 97.56 82 HIS A C 1
ATOM 688 O O . HIS A 1 82 ? 8.766 12.453 -5.812 1 97.56 82 HIS A O 1
ATOM 694 N N . PRO A 1 83 ? 8.258 10.656 -6.988 1 95.62 83 PRO A N 1
ATOM 695 C CA . PRO A 1 83 ? 7.355 11.367 -7.895 1 95.62 83 PRO A CA 1
ATOM 696 C C . PRO A 1 83 ? 6.234 12.094 -7.156 1 95.62 83 PRO A C 1
ATOM 698 O O . PRO A 1 83 ? 5.805 13.172 -7.582 1 95.62 83 PRO A O 1
ATOM 701 N N . ASN A 1 84 ? 5.77 11.539 -5.996 1 95.19 84 ASN A N 1
ATOM 702 C CA . ASN A 1 84 ? 4.594 12.102 -5.332 1 95.19 84 ASN A CA 1
ATOM 703 C C . ASN A 1 84 ? 4.984 12.945 -4.121 1 95.19 84 ASN A C 1
ATOM 705 O O . ASN A 1 84 ? 4.129 13.305 -3.311 1 95.19 84 ASN A O 1
ATOM 709 N N . ILE A 1 85 ? 6.23 13.203 -3.928 1 97.56 85 ILE A N 1
ATOM 710 C CA . ILE A 1 85 ? 6.738 13.992 -2.814 1 97.56 85 ILE A CA 1
ATOM 711 C C . ILE A 1 85 ? 7.582 15.148 -3.35 1 97.56 85 ILE A C 1
ATOM 713 O O . ILE A 1 85 ? 8.57 14.93 -4.051 1 97.56 85 ILE A O 1
ATOM 717 N N . ASP A 1 86 ? 7.215 16.344 -2.984 1 96.94 86 ASP A N 1
ATOM 718 C CA . ASP A 1 86 ? 7.949 17.484 -3.525 1 96.94 86 ASP A CA 1
ATOM 719 C C . ASP A 1 86 ? 9.203 17.766 -2.707 1 96.94 86 ASP A C 1
ATOM 721 O O . ASP A 1 86 ? 9.508 17.047 -1.756 1 96.94 86 ASP A O 1
ATOM 725 N N . SER A 1 87 ? 9.953 18.797 -3.105 1 95.94 87 SER A N 1
ATOM 726 C CA . SER A 1 87 ? 11.258 19.078 -2.516 1 95.94 87 SER A CA 1
ATOM 727 C C . SER A 1 87 ? 11.125 19.516 -1.057 1 95.94 87 SER A C 1
ATOM 729 O O . SER A 1 87 ? 12.086 19.406 -0.286 1 95.94 87 SER A O 1
ATOM 731 N N . ASP A 1 88 ? 9.969 20 -0.695 1 96.81 88 ASP A N 1
ATOM 732 C CA . ASP A 1 88 ? 9.75 20.438 0.682 1 96.81 88 ASP A CA 1
ATOM 733 C C . ASP A 1 88 ? 9.219 19.281 1.542 1 96.81 88 ASP A C 1
ATOM 735 O O . ASP A 1 88 ? 9.039 19.438 2.75 1 96.81 88 ASP A O 1
ATOM 739 N N . GLY A 1 89 ? 8.953 18.156 0.932 1 97.69 89 GLY A N 1
ATOM 740 C CA . GLY A 1 89 ? 8.5 16.984 1.663 1 97.69 89 GLY A CA 1
ATOM 741 C C . GLY A 1 89 ? 6.996 16.812 1.647 1 97.69 89 GLY A C 1
ATOM 742 O O . GLY A 1 89 ? 6.469 15.867 2.236 1 97.69 89 GLY A O 1
ATOM 743 N N . ASN A 1 90 ? 6.273 17.719 0.971 1 96.38 90 ASN A N 1
ATOM 744 C CA . ASN A 1 90 ? 4.82 17.609 0.892 1 96.38 90 ASN A CA 1
ATOM 745 C C . ASN A 1 90 ? 4.395 16.469 -0.013 1 96.38 90 ASN A C 1
ATOM 747 O O . ASN A 1 90 ? 5 16.234 -1.06 1 96.38 90 ASN A O 1
ATOM 751 N N . VAL A 1 91 ? 3.324 15.812 0.409 1 94.81 91 VAL A N 1
ATOM 752 C CA . VAL A 1 91 ? 2.844 14.656 -0.339 1 94.81 91 VAL A CA 1
ATOM 753 C C . VAL A 1 91 ? 1.599 15.031 -1.137 1 94.81 91 VAL A C 1
ATOM 755 O O . VAL A 1 91 ? 0.694 15.688 -0.612 1 94.81 91 VAL A O 1
ATOM 758 N N . CYS A 1 92 ? 1.622 14.641 -2.33 1 86.75 92 CYS A N 1
ATOM 759 C CA . CYS A 1 92 ? 0.46 14.898 -3.174 1 86.75 92 CYS A CA 1
ATOM 760 C C . CYS A 1 92 ? -0.364 13.633 -3.363 1 86.75 92 CYS A C 1
ATOM 762 O O . CYS A 1 92 ? -0.079 12.828 -4.254 1 86.75 92 CYS A O 1
ATOM 764 N N . ILE A 1 93 ? -1.365 13.422 -2.588 1 80.81 93 ILE A N 1
ATOM 765 C CA . ILE A 1 93 ? -2.342 12.352 -2.746 1 80.81 93 ILE A CA 1
ATOM 766 C C . ILE A 1 93 ? -3.754 12.93 -2.672 1 80.81 93 ILE A C 1
ATOM 768 O O . ILE A 1 93 ? -4.004 13.891 -1.94 1 80.81 93 ILE A O 1
ATOM 772 N N . SER A 1 94 ? -4.566 12.375 -3.398 1 76 94 SER A N 1
ATOM 773 C CA . SER A 1 94 ? -5.906 12.922 -3.588 1 76 94 SER A CA 1
ATOM 774 C C . SER A 1 94 ? -6.691 12.93 -2.279 1 76 94 SER A C 1
ATOM 776 O O . SER A 1 94 ? -7.535 13.797 -2.062 1 76 94 SER A O 1
ATOM 778 N N . ILE A 1 95 ? -6.387 12 -1.349 1 80 95 ILE A N 1
ATOM 779 C CA . ILE A 1 95 ? -7.168 11.82 -0.13 1 80 95 ILE A CA 1
ATOM 780 C C . ILE A 1 95 ? -6.891 12.969 0.836 1 80 95 ILE A C 1
ATOM 782 O O . ILE A 1 95 ? -7.594 13.133 1.836 1 80 95 ILE A O 1
ATOM 786 N N . LEU A 1 96 ? -5.918 13.805 0.543 1 84.06 96 LEU A N 1
ATOM 787 C CA . LEU A 1 96 ? -5.59 14.922 1.421 1 84.06 96 LEU A CA 1
ATOM 788 C C . LEU A 1 96 ? -6.137 16.234 0.864 1 84.06 96 LEU A C 1
ATOM 790 O O . LEU A 1 96 ? -5.941 17.297 1.46 1 84.06 96 LEU A O 1
ATOM 794 N N . HIS A 1 97 ? -6.82 16.078 -0.261 1 82.31 97 HIS A N 1
ATOM 795 C CA . HIS A 1 97 ? -7.395 17.297 -0.837 1 82.31 97 HIS A CA 1
ATOM 796 C C . HIS A 1 97 ? -8.836 17.484 -0.377 1 82.31 97 HIS A C 1
ATOM 798 O O . HIS A 1 97 ? -9.609 16.531 -0.305 1 82.31 97 HIS A O 1
ATOM 804 N N . LYS A 1 98 ? -9.148 18.734 -0.033 1 75.69 98 LYS A N 1
ATOM 805 C CA . LYS A 1 98 ? -10.5 19.078 0.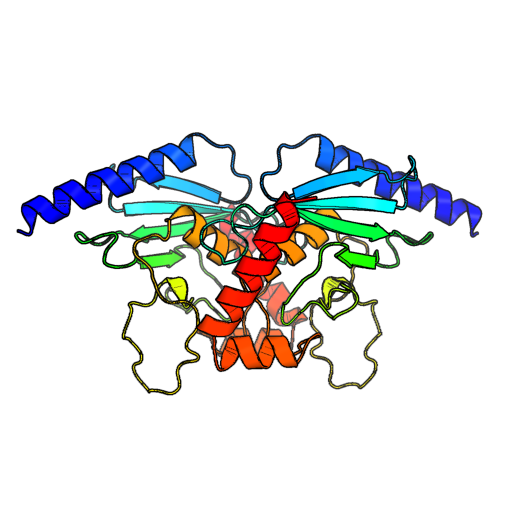409 1 75.69 98 LYS A CA 1
ATOM 806 C C . LYS A 1 98 ? -11.508 18.891 -0.723 1 75.69 98 LYS A C 1
ATOM 808 O O . LYS A 1 98 ? -11.164 19.047 -1.896 1 75.69 98 LYS A O 1
ATOM 813 N N . PRO A 1 99 ? -12.758 18.641 -0.242 1 69.19 99 PRO A N 1
ATOM 814 C CA . PRO A 1 99 ? -13.805 18.625 -1.267 1 69.19 99 PRO A CA 1
ATOM 815 C C . PRO A 1 99 ? -13.938 19.953 -1.995 1 69.19 99 PRO A C 1
ATOM 817 O O . PRO A 1 99 ? -13.812 21.016 -1.376 1 69.19 99 PRO A O 1
ATOM 820 N N . GLY A 1 100 ? -14.109 20.062 -3.324 1 63.97 100 GLY A N 1
ATOM 821 C CA . GLY A 1 100 ? -14.281 21.297 -4.059 1 63.97 100 GLY A CA 1
ATOM 822 C C . GLY A 1 100 ? -12.984 21.812 -4.66 1 63.97 100 GLY A C 1
ATOM 823 O O . GLY A 1 100 ? -13 22.719 -5.492 1 63.97 100 GLY A O 1
ATOM 824 N N . GLU A 1 101 ? -11.945 21.516 -4.012 1 57.84 101 GLU A N 1
ATOM 825 C CA . GLU A 1 101 ? -10.656 21.984 -4.52 1 57.84 101 GLU A CA 1
ATOM 826 C C . GLU A 1 101 ? -10.398 21.453 -5.926 1 57.84 101 GLU A C 1
ATOM 828 O O . GLU A 1 101 ? -9.266 21.094 -6.262 1 57.84 101 GLU A O 1
ATOM 833 N N . ASP A 1 102 ? -11.508 21.547 -6.699 1 52.28 102 ASP A N 1
ATOM 834 C CA . ASP A 1 102 ? -11.172 21.297 -8.102 1 52.28 102 ASP A CA 1
ATOM 835 C C . ASP A 1 102 ? -10.438 22.5 -8.703 1 52.28 102 ASP A C 1
ATOM 837 O O . ASP A 1 102 ? -11.07 23.406 -9.242 1 52.28 102 ASP A O 1
ATOM 841 N N . ALA A 1 103 ? -9.305 22.922 -8.164 1 42.94 103 ALA A N 1
ATOM 842 C CA . ALA A 1 103 ? -8.781 24.156 -8.734 1 42.94 103 ALA A CA 1
ATOM 843 C C . ALA A 1 103 ? -9.008 24.203 -10.242 1 42.94 103 ALA A C 1
ATOM 845 O O . ALA A 1 103 ? -9.414 25.234 -10.781 1 42.94 103 ALA A O 1
ATOM 846 N N . TYR A 1 104 ? -8.203 23.656 -11.156 1 45.91 104 TYR A N 1
ATOM 847 C CA . TYR A 1 104 ? -8.164 23.875 -12.602 1 45.91 104 TYR A CA 1
ATOM 848 C C . TYR A 1 104 ? -8.984 22.828 -13.336 1 45.91 104 TYR A C 1
ATOM 850 O O . TYR A 1 104 ? -8.836 22.656 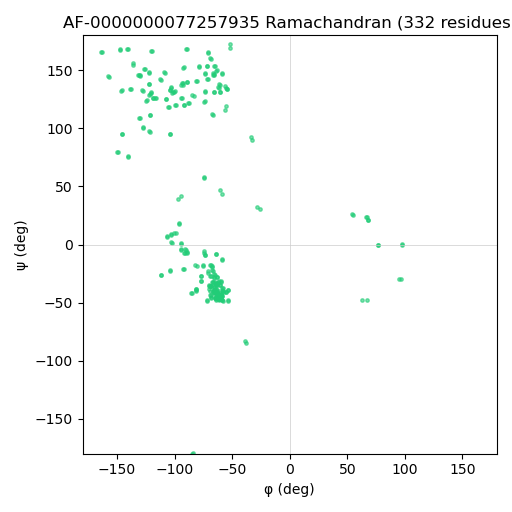-14.547 1 45.91 104 TYR A O 1
ATOM 858 N N . GLY A 1 105 ? -10.156 22.469 -12.852 1 45.5 105 GLY A N 1
ATOM 859 C CA . GLY A 1 105 ? -11.156 21.688 -13.562 1 45.5 105 GLY A CA 1
ATOM 860 C C . GLY A 1 105 ? -10.688 20.297 -13.914 1 45.5 105 GLY A C 1
ATOM 861 O O . GLY A 1 105 ? -11.477 19.469 -14.375 1 45.5 105 GLY A O 1
ATOM 862 N N . TYR A 1 106 ? -9.516 20.234 -14.461 1 40.91 106 TYR A N 1
ATOM 863 C CA . TYR A 1 106 ? -9.031 19 -15.078 1 40.91 106 TYR A CA 1
ATOM 864 C C . TYR A 1 106 ? -8.633 17.969 -14.023 1 40.91 106 TYR A C 1
ATOM 866 O O . TYR A 1 106 ? -7.949 17 -14.336 1 40.91 106 TYR A O 1
ATOM 874 N N . GLU A 1 107 ? -8.672 18.344 -12.766 1 46.88 107 GLU A N 1
ATOM 875 C CA . GLU A 1 107 ? -8.047 17.406 -11.836 1 46.88 107 GLU A CA 1
ATOM 876 C C . GLU A 1 107 ? -8.82 16.094 -11.766 1 46.88 107 GLU A C 1
ATOM 878 O O . GLU A 1 107 ? -10.055 16.094 -11.789 1 46.88 107 GLU A O 1
ATOM 883 N N . GLU A 1 108 ? -8.25 15.062 -12.25 1 47.88 108 GLU A N 1
ATOM 884 C CA . GLU A 1 108 ? -8.719 13.688 -12.062 1 47.88 108 GLU A CA 1
ATOM 885 C C . GLU A 1 108 ? -9.367 13.508 -10.695 1 47.88 108 GLU A C 1
ATOM 887 O O . GLU A 1 108 ? -8.844 13.969 -9.68 1 47.88 108 GLU A O 1
ATOM 892 N N . LEU A 1 109 ? -10.758 13.68 -10.586 1 47.69 109 LEU A N 1
ATOM 893 C CA . LEU A 1 109 ? -11.633 13.43 -9.445 1 47.69 109 LEU A CA 1
ATOM 894 C C . LEU A 1 109 ? -11.07 12.32 -8.562 1 47.69 109 LEU A C 1
ATOM 896 O O . LEU A 1 109 ? -11.43 11.148 -8.727 1 47.69 109 LEU A O 1
ATOM 900 N N . ASN A 1 110 ? -9.68 12.172 -8.453 1 56.16 110 ASN A N 1
ATOM 901 C CA . ASN A 1 110 ? -9.336 11.133 -7.492 1 56.16 110 ASN A CA 1
ATOM 902 C C . ASN A 1 110 ? -10.031 11.352 -6.152 1 56.16 110 ASN A C 1
ATOM 904 O O . ASN A 1 110 ? -10.773 12.32 -5.984 1 56.16 110 ASN A O 1
ATOM 908 N N . GLU A 1 111 ? -10.008 10.336 -5.184 1 66.06 111 GLU A N 1
ATOM 909 C CA . GLU A 1 111 ? -10.664 10.352 -3.881 1 66.06 111 GLU A CA 1
ATOM 910 C C . GLU A 1 111 ? -10.242 11.562 -3.061 1 66.06 111 GLU A C 1
ATOM 912 O O . GLU A 1 111 ? -9.062 11.938 -3.061 1 66.06 111 GLU A O 1
ATOM 917 N N . ARG A 1 112 ? -11.281 12.383 -2.742 1 81.75 112 ARG A N 1
ATOM 918 C CA . ARG A 1 112 ? -11.078 13.539 -1.872 1 81.75 112 ARG A CA 1
ATOM 919 C C . ARG A 1 112 ? -11.297 13.172 -0.409 1 81.75 112 ARG A C 1
ATOM 921 O O . ARG A 1 112 ? -11.766 12.07 -0.106 1 81.75 112 ARG A O 1
ATOM 928 N N . TRP A 1 113 ? -10.875 14.156 0.403 1 88.44 113 TRP A N 1
ATOM 929 C CA . TRP A 1 113 ? -11.016 13.922 1.836 1 88.44 113 TRP A CA 1
ATOM 930 C C . TRP A 1 113 ? -12.484 13.727 2.213 1 88.44 113 TRP A C 1
ATOM 932 O O . TRP A 1 113 ? -13.352 14.492 1.772 1 88.44 113 TRP A O 1
ATOM 942 N N . MET A 1 114 ? -12.641 12.758 2.986 1 86.44 114 MET A N 1
ATOM 943 C CA . MET A 1 114 ? -13.938 12.531 3.615 1 86.44 114 MET A CA 1
ATOM 944 C C . MET A 1 114 ? -13.812 12.516 5.133 1 86.44 114 MET A C 1
ATOM 946 O O . MET A 1 114 ? -12.867 11.945 5.68 1 86.44 114 MET A O 1
ATOM 950 N N . PRO A 1 115 ? -14.781 13.164 5.844 1 90.5 115 PRO A N 1
ATOM 951 C CA . PRO A 1 115 ? -14.703 13.227 7.305 1 90.5 115 PRO A CA 1
ATOM 952 C C . PRO A 1 115 ? -14.68 11.844 7.957 1 90.5 115 PRO A C 1
ATOM 954 O O . PRO A 1 115 ? -14.305 11.719 9.125 1 90.5 115 PRO A O 1
ATOM 957 N N . VAL A 1 116 ? -14.961 10.883 7.223 1 90.25 116 VAL A N 1
ATOM 958 C CA . VAL A 1 116 ? -15 9.531 7.781 1 90.25 116 VAL A CA 1
ATOM 959 C C . VAL A 1 116 ? -13.633 8.867 7.625 1 90.25 116 VAL A C 1
ATOM 961 O O . VAL A 1 116 ? -13.367 7.832 8.234 1 90.25 116 VAL A O 1
ATOM 964 N N . ARG A 1 117 ? -12.711 9.492 6.914 1 92 117 ARG A N 1
ATOM 965 C CA . ARG A 1 117 ? -11.383 8.922 6.723 1 92 117 ARG A CA 1
ATOM 966 C C . ARG A 1 117 ? -10.555 9.023 7.996 1 92 117 ARG A C 1
ATOM 968 O O . ARG A 1 117 ? -10.578 10.055 8.68 1 92 117 ARG A O 1
ATOM 975 N N . HIS A 1 118 ? -9.695 8.047 8.195 1 94.62 118 HIS A N 1
ATOM 976 C CA . HIS A 1 118 ? -8.898 7.984 9.414 1 94.62 118 HIS A CA 1
ATOM 977 C C . HIS A 1 118 ? -7.43 8.297 9.141 1 94.62 118 HIS A C 1
ATOM 979 O O . HIS A 1 118 ? -6.926 8.008 8.047 1 94.62 118 HIS A O 1
ATOM 985 N N . PRO A 1 119 ? -6.75 8.906 10.133 1 96.88 119 PRO A N 1
ATOM 986 C CA . PRO A 1 119 ? -5.32 9.18 9.969 1 96.88 119 PRO A CA 1
ATOM 987 C C . PRO A 1 119 ? -4.523 7.93 9.602 1 96.88 119 PRO A C 1
ATOM 989 O O . PRO A 1 119 ? -3.6 8 8.789 1 96.88 119 PRO A O 1
ATOM 992 N N . GLU A 1 120 ? -4.855 6.852 10.18 1 95.69 120 GLU A N 1
ATOM 993 C CA . GLU A 1 120 ? -4.145 5.609 9.898 1 95.69 120 GLU A CA 1
ATOM 994 C C . GLU A 1 120 ? -4.199 5.266 8.414 1 95.69 120 GLU A C 1
ATOM 996 O O . GLU A 1 120 ? -3.188 4.883 7.824 1 95.69 120 GLU A O 1
ATOM 1001 N N . SER A 1 121 ? -5.371 5.324 7.848 1 93.81 121 SER A N 1
ATOM 1002 C CA . SER A 1 121 ? -5.531 4.996 6.438 1 93.81 121 SER A CA 1
ATOM 1003 C C . SER A 1 121 ? -4.762 5.973 5.551 1 93.81 121 SER A C 1
ATOM 1005 O O . SER A 1 121 ? -4.258 5.59 4.492 1 93.81 121 SER A O 1
ATOM 1007 N N . VAL A 1 122 ? -4.695 7.211 6.012 1 95.5 122 VAL A N 1
ATOM 1008 C CA . VAL A 1 122 ? -3.93 8.211 5.281 1 95.5 122 VAL A CA 1
ATOM 1009 C C . VAL A 1 122 ? -2.451 7.828 5.273 1 95.5 122 VAL A C 1
ATOM 1011 O O . VAL A 1 122 ? -1.817 7.801 4.215 1 95.5 122 VAL A O 1
ATOM 1014 N N . ILE A 1 123 ? -1.925 7.473 6.41 1 97 123 ILE A N 1
ATOM 1015 C CA . ILE A 1 123 ? -0.521 7.094 6.531 1 97 123 ILE A CA 1
ATOM 1016 C C . ILE A 1 123 ? -0.255 5.836 5.711 1 97 123 ILE A C 1
ATOM 1018 O O . ILE A 1 123 ? 0.755 5.746 5.008 1 97 123 ILE A O 1
ATOM 1022 N N . MET A 1 124 ? -1.134 4.926 5.738 1 94.25 124 MET A N 1
ATOM 1023 C CA . MET A 1 124 ? -0.987 3.693 4.965 1 94.25 124 MET A CA 1
ATOM 1024 C C . MET A 1 124 ? -0.959 3.988 3.469 1 94.25 124 MET A C 1
ATOM 1026 O O . MET A 1 124 ? -0.212 3.357 2.721 1 94.25 124 MET A O 1
ATOM 1030 N N . SER A 1 125 ? -1.831 4.895 3.068 1 93.56 125 SER A N 1
ATOM 1031 C CA . SER A 1 125 ? -1.829 5.293 1.665 1 93.56 125 SER A CA 1
ATOM 1032 C C . SER A 1 125 ? -0.47 5.844 1.249 1 93.56 125 SER A C 1
ATOM 1034 O O . SER A 1 125 ? -0.025 5.629 0.121 1 93.56 125 SER A O 1
ATOM 1036 N N . ILE A 1 126 ? 0.123 6.551 2.135 1 95.56 126 ILE A N 1
ATOM 1037 C CA . ILE A 1 126 ? 1.441 7.117 1.867 1 95.56 126 ILE A CA 1
ATOM 1038 C C . ILE A 1 126 ? 2.479 5.996 1.795 1 95.56 126 ILE A C 1
ATOM 1040 O O . ILE A 1 126 ? 3.342 6 0.915 1 95.56 126 ILE A O 1
ATOM 1044 N N . VAL A 1 127 ? 2.432 5.02 2.713 1 95.88 127 VAL A N 1
ATOM 1045 C CA . VAL A 1 127 ? 3.299 3.848 2.662 1 95.88 127 VAL A CA 1
ATOM 1046 C C . VAL A 1 127 ? 3.139 3.146 1.314 1 95.88 127 VAL A C 1
ATOM 1048 O O . VAL A 1 127 ? 4.125 2.725 0.707 1 95.88 127 VAL A O 1
ATOM 1051 N N . CYS A 1 128 ? 1.955 3.045 0.808 1 93.19 128 CYS A N 1
ATOM 1052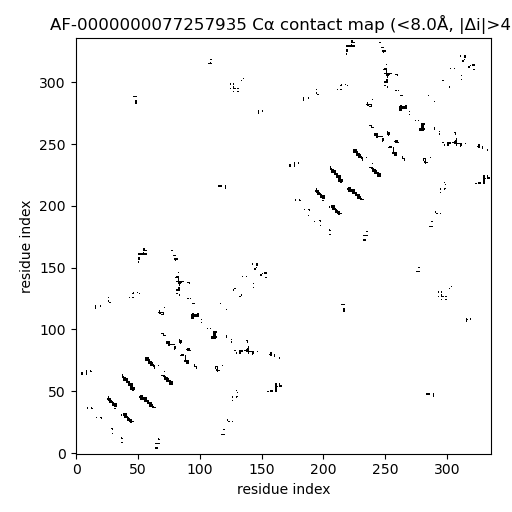 C CA . CYS A 1 128 ? 1.661 2.391 -0.462 1 93.19 128 CYS A CA 1
ATOM 1053 C C . CYS A 1 128 ? 2.312 3.135 -1.622 1 93.19 128 CYS A C 1
ATOM 1055 O O . CYS A 1 128 ? 2.736 2.518 -2.602 1 93.19 128 CYS A O 1
ATOM 1057 N N . LEU A 1 129 ? 2.387 4.43 -1.497 1 92.69 129 LEU A N 1
ATOM 1058 C CA . LEU A 1 129 ? 3.043 5.211 -2.539 1 92.69 129 LEU A CA 1
ATOM 1059 C C . LEU A 1 129 ? 4.52 4.852 -2.641 1 92.69 129 LEU A C 1
ATOM 1061 O O . LEU A 1 129 ? 5.09 4.844 -3.734 1 92.69 129 LEU A O 1
ATOM 1065 N N . LEU A 1 130 ? 5.152 4.555 -1.483 1 94.12 130 LEU A N 1
ATOM 1066 C CA . LEU A 1 130 ? 6.559 4.16 -1.509 1 94.12 130 LEU A CA 1
ATOM 1067 C C . LEU A 1 130 ? 6.738 2.836 -2.242 1 94.12 130 LEU A C 1
ATOM 1069 O O . LEU A 1 130 ? 7.777 2.602 -2.863 1 94.12 130 LEU A O 1
ATOM 1073 N N . ASN A 1 131 ? 5.672 2.096 -2.205 1 89 131 ASN A N 1
ATOM 1074 C CA . ASN A 1 131 ? 5.703 0.801 -2.875 1 89 131 ASN A CA 1
ATOM 1075 C C . ASN A 1 131 ? 5.461 0.94 -4.375 1 89 131 ASN A C 1
ATOM 1077 O O . ASN A 1 131 ? 6.125 0.283 -5.18 1 89 131 ASN A O 1
ATOM 1081 N N . SER A 1 132 ? 4.59 1.832 -4.691 1 86.12 132 SER A N 1
ATOM 1082 C CA . SER A 1 132 ? 4.176 2.02 -6.078 1 86.12 132 SER A CA 1
ATOM 1083 C C . SER A 1 132 ? 3.881 3.486 -6.371 1 86.12 132 SER A C 1
ATOM 1085 O O . SER A 1 132 ? 2.738 3.934 -6.246 1 86.12 132 SER A O 1
ATOM 1087 N N . PRO A 1 133 ? 4.816 4.176 -6.879 1 89.25 133 PRO A N 1
ATOM 1088 C CA . PRO A 1 133 ? 4.598 5.594 -7.176 1 89.25 133 PRO A CA 1
ATOM 1089 C C . PRO A 1 133 ? 3.568 5.812 -8.281 1 89.25 133 PRO A C 1
ATOM 1091 O O . PRO A 1 133 ? 3.371 4.938 -9.133 1 89.25 133 PRO A O 1
ATOM 1094 N N . ASN A 1 134 ? 2.875 6.84 -8.18 1 83.69 134 ASN A N 1
ATOM 1095 C CA . ASN A 1 134 ? 1.995 7.309 -9.242 1 83.69 134 ASN A CA 1
ATOM 1096 C C . ASN A 1 134 ? 2.643 8.43 -10.055 1 83.69 134 ASN A C 1
ATOM 1098 O O . ASN A 1 134 ? 2.842 9.531 -9.547 1 83.69 134 ASN A O 1
ATOM 1102 N N . CYS A 1 135 ? 2.84 8.258 -11.336 1 84.31 135 CYS A N 1
ATOM 1103 C CA . CYS A 1 135 ? 3.582 9.227 -12.141 1 84.31 135 CYS A CA 1
ATOM 1104 C C . CYS A 1 135 ? 2.645 10.023 -13.039 1 84.31 135 CYS A C 1
ATOM 1106 O O . CYS A 1 135 ? 3.094 10.859 -13.828 1 84.31 135 CYS A O 1
ATOM 1108 N N . ASP A 1 136 ? 1.371 9.836 -12.859 1 77.06 136 ASP A N 1
ATOM 1109 C CA . ASP A 1 136 ? 0.408 10.523 -13.711 1 77.06 136 ASP A CA 1
ATOM 1110 C C . ASP A 1 136 ? 0.248 11.984 -13.305 1 77.06 136 ASP A C 1
ATOM 1112 O O . ASP A 1 136 ? -0.055 12.844 -14.141 1 77.06 136 ASP A O 1
ATOM 1116 N N . SER A 1 137 ? 0.391 12.312 -12.109 1 80 137 SER A N 1
ATOM 1117 C CA . SER A 1 137 ? 0.318 13.656 -11.531 1 80 137 SER A CA 1
ATOM 1118 C C . SER A 1 137 ? 1.382 13.852 -10.461 1 80 137 SER A C 1
ATOM 1120 O O . SER A 1 137 ? 1.059 14.016 -9.281 1 80 137 SER A O 1
ATOM 1122 N N . PRO A 1 138 ? 2.531 14.023 -10.984 1 90.81 138 PRO A N 1
ATOM 1123 C CA . PRO A 1 138 ? 3.635 14.016 -10.023 1 90.81 138 PRO A CA 1
ATOM 1124 C C . PRO A 1 138 ? 3.809 15.359 -9.32 1 90.81 138 PRO A C 1
ATOM 1126 O O . PRO A 1 138 ? 3.615 16.406 -9.93 1 90.81 138 PRO A O 1
ATOM 1129 N N . ALA A 1 139 ? 4.113 15.344 -8.031 1 93.94 139 ALA A N 1
ATOM 1130 C CA . ALA A 1 139 ? 4.531 16.516 -7.262 1 93.94 139 ALA A CA 1
ATOM 1131 C C . ALA A 1 139 ? 5.984 16.875 -7.547 1 93.94 139 ALA A C 1
ATOM 1133 O O . ALA A 1 139 ? 6.402 18.016 -7.352 1 93.94 139 ALA A O 1
ATOM 1134 N N . ASN A 1 140 ? 6.812 15.938 -7.918 1 96.88 140 ASN A N 1
ATOM 1135 C CA . ASN A 1 140 ? 8.211 16.062 -8.312 1 96.88 140 ASN A CA 1
ATOM 1136 C C . ASN A 1 140 ? 8.445 15.539 -9.727 1 96.88 140 ASN A C 1
ATOM 1138 O O . ASN A 1 140 ? 8.633 14.336 -9.93 1 96.88 140 ASN A O 1
ATOM 1142 N N . LEU A 1 141 ? 8.461 16.422 -10.656 1 95.81 141 LEU A N 1
ATOM 1143 C CA . LEU A 1 141 ? 8.539 16.094 -12.07 1 95.81 141 LEU A CA 1
ATOM 1144 C C . LEU A 1 141 ? 9.867 15.422 -12.398 1 95.81 141 LEU A C 1
ATOM 1146 O O . LEU A 1 141 ? 9.914 14.469 -13.18 1 95.81 141 LEU A O 1
ATOM 1150 N N . ASP A 1 142 ? 10.891 15.93 -11.836 1 97.31 142 ASP A N 1
ATOM 1151 C CA . ASP A 1 142 ? 12.211 15.352 -12.078 1 97.31 142 ASP A CA 1
ATOM 1152 C C . ASP A 1 142 ? 12.273 13.898 -11.617 1 97.31 142 ASP A C 1
ATOM 1154 O O . ASP A 1 142 ? 12.789 13.039 -12.328 1 97.31 142 ASP A O 1
ATOM 1158 N N . ALA A 1 143 ? 11.766 13.617 -10.477 1 97.06 143 ALA A N 1
ATOM 1159 C CA . ALA A 1 143 ? 11.742 12.25 -9.953 1 97.06 143 ALA A CA 1
ATOM 1160 C C . ALA A 1 143 ? 10.883 11.344 -10.82 1 97.06 143 ALA A C 1
ATOM 1162 O O . ALA A 1 143 ? 11.25 10.195 -11.086 1 97.06 143 ALA A O 1
ATOM 1163 N N . ALA A 1 144 ? 9.758 11.859 -11.234 1 94.31 144 ALA A N 1
ATOM 1164 C CA . ALA A 1 144 ? 8.867 11.094 -12.102 1 94.31 144 ALA A CA 1
ATOM 1165 C C . ALA A 1 144 ? 9.562 10.727 -13.414 1 94.31 144 ALA A C 1
ATOM 1167 O O . ALA A 1 144 ? 9.469 9.594 -13.875 1 94.31 144 ALA A O 1
ATOM 1168 N N . THR A 1 145 ? 10.195 11.727 -13.984 1 95 145 THR A N 1
ATOM 1169 C CA . THR A 1 145 ? 10.914 11.523 -15.234 1 95 145 THR A CA 1
ATOM 1170 C C . THR A 1 145 ? 12.016 10.477 -15.07 1 95 145 THR A C 1
ATOM 1172 O O . THR A 1 145 ? 12.148 9.57 -15.891 1 95 145 THR A O 1
ATOM 1175 N N . GLU A 1 146 ? 12.727 10.57 -13.984 1 95.19 146 GLU A N 1
ATOM 1176 C CA . GLU A 1 146 ? 13.797 9.609 -13.727 1 95.19 146 GLU A CA 1
ATOM 1177 C C . GLU A 1 146 ? 13.242 8.211 -13.484 1 95.19 146 GLU A C 1
ATOM 1179 O O . GLU A 1 146 ? 13.805 7.223 -13.961 1 95.19 146 GLU A O 1
ATOM 1184 N N . TYR A 1 147 ? 12.203 8.133 -12.781 1 93.31 147 TYR A N 1
ATOM 1185 C CA . TYR A 1 147 ? 11.539 6.859 -12.508 1 93.31 147 TYR A CA 1
ATOM 1186 C C . TYR A 1 147 ? 11.133 6.164 -13.797 1 93.31 147 TYR A C 1
ATOM 1188 O O . TYR A 1 147 ? 11.32 4.957 -13.945 1 93.31 147 TYR A O 1
ATOM 1196 N N . ARG A 1 148 ? 10.68 6.918 -14.703 1 89.19 148 ARG A N 1
ATOM 1197 C CA . ARG A 1 148 ? 10.164 6.383 -15.961 1 89.19 148 ARG A CA 1
ATOM 1198 C C . ARG A 1 148 ? 11.305 6.086 -16.938 1 89.19 148 ARG A C 1
ATOM 1200 O O . ARG A 1 148 ? 11.297 5.059 -17.609 1 89.19 148 ARG A O 1
ATOM 1207 N N . ASN A 1 149 ? 12.305 6.961 -16.953 1 91.88 149 ASN A N 1
ATOM 1208 C CA . ASN A 1 149 ? 13.266 6.926 -18.047 1 91.88 149 ASN A CA 1
ATOM 1209 C C . ASN A 1 149 ? 14.586 6.297 -17.609 1 91.88 149 ASN A C 1
ATOM 1211 O O . ASN A 1 149 ? 15.375 5.867 -18.453 1 91.88 149 ASN A O 1
ATOM 1215 N N . ASP A 1 150 ? 14.805 6.32 -16.406 1 93.12 150 ASP A N 1
ATOM 1216 C CA . ASP A 1 150 ? 16.047 5.773 -15.883 1 93.12 150 ASP A CA 1
ATOM 1217 C C . ASP A 1 150 ? 15.852 5.223 -14.469 1 93.12 150 ASP A C 1
ATOM 1219 O O . ASP A 1 150 ? 16.359 5.793 -13.5 1 93.12 150 ASP A O 1
ATOM 1223 N N . ILE A 1 151 ? 15.289 4.012 -14.375 1 91.12 151 ILE A N 1
ATOM 1224 C CA . ILE A 1 151 ? 14.898 3.42 -13.094 1 91.12 151 ILE A CA 1
ATOM 1225 C C . ILE A 1 151 ? 16.141 3.119 -12.266 1 91.12 151 ILE A C 1
ATOM 1227 O O . ILE A 1 151 ? 16.109 3.213 -11.031 1 91.12 151 ILE A O 1
ATOM 1231 N N . ASN A 1 152 ? 17.219 2.793 -12.891 1 93.19 152 ASN A N 1
ATOM 1232 C CA . ASN A 1 152 ? 18.438 2.504 -12.164 1 93.19 152 ASN A CA 1
ATOM 1233 C C . ASN A 1 152 ? 18.969 3.74 -11.438 1 93.19 152 ASN A C 1
ATOM 1235 O O . ASN A 1 152 ? 19.344 3.666 -10.266 1 93.19 152 ASN A O 1
ATOM 1239 N N . ALA A 1 153 ? 18.969 4.809 -12.188 1 96.44 153 ALA A N 1
ATOM 1240 C CA . ALA A 1 153 ? 19.406 6.055 -11.555 1 96.44 153 ALA A CA 1
ATOM 1241 C C . ALA A 1 153 ? 18.469 6.445 -10.414 1 96.44 153 ALA A C 1
ATOM 1243 O O . ALA A 1 153 ? 18.922 6.867 -9.352 1 96.44 153 ALA A O 1
ATOM 1244 N N . TYR A 1 154 ? 17.188 6.355 -10.656 1 96.5 154 TYR A N 1
ATOM 1245 C CA . TYR A 1 154 ? 16.188 6.625 -9.625 1 96.5 154 TYR A CA 1
ATOM 1246 C C . TYR A 1 154 ? 16.453 5.777 -8.383 1 96.5 154 TYR A C 1
ATOM 1248 O O . TYR A 1 154 ? 16.516 6.305 -7.273 1 96.5 154 TYR A O 1
ATOM 1256 N N . THR A 1 155 ? 16.656 4.52 -8.562 1 96.19 155 THR A N 1
ATOM 1257 C CA . THR A 1 155 ? 16.859 3.562 -7.477 1 96.19 155 THR A CA 1
ATOM 1258 C C . THR A 1 155 ? 18.125 3.893 -6.684 1 96.19 155 THR A C 1
ATOM 1260 O O . THR A 1 155 ? 18.109 3.881 -5.453 1 96.19 155 THR A O 1
ATOM 1263 N N . ARG A 1 156 ? 19.156 4.156 -7.367 1 97.38 156 ARG A N 1
ATOM 1264 C CA . ARG A 1 156 ? 20.406 4.496 -6.711 1 97.38 156 ARG A CA 1
ATOM 1265 C C . ARG A 1 156 ? 20.25 5.723 -5.816 1 97.38 156 ARG A C 1
ATOM 1267 O O . ARG A 1 156 ? 20.734 5.742 -4.688 1 97.38 156 ARG A O 1
ATOM 1274 N N . LYS A 1 157 ? 19.594 6.688 -6.34 1 98 157 LYS A N 1
ATOM 1275 C CA . LYS A 1 157 ? 19.375 7.91 -5.578 1 98 157 LYS A CA 1
ATOM 1276 C C . LYS A 1 157 ? 18.531 7.641 -4.332 1 98 157 LYS A C 1
ATOM 1278 O O . LYS A 1 157 ? 18.875 8.094 -3.238 1 98 157 LYS A O 1
ATOM 1283 N N . VAL A 1 158 ? 17.484 6.914 -4.5 1 98.38 158 VAL A N 1
ATOM 1284 C CA . VAL A 1 158 ? 16.594 6.598 -3.389 1 98.38 158 VAL A CA 1
ATOM 1285 C C . VAL A 1 158 ? 17.344 5.773 -2.344 1 98.38 158 VAL A C 1
ATOM 1287 O O . VAL A 1 158 ? 17.219 6.016 -1.142 1 98.38 158 VAL A O 1
ATOM 1290 N N . MET A 1 159 ? 18.188 4.852 -2.783 1 98 159 MET A N 1
ATOM 1291 C CA . MET A 1 159 ? 18.953 4.016 -1.86 1 98 159 MET A CA 1
ATOM 1292 C C . MET A 1 159 ? 19.938 4.855 -1.055 1 98 159 MET A C 1
ATOM 1294 O O . MET A 1 159 ? 20.125 4.613 0.137 1 98 159 MET A O 1
ATOM 1298 N N . ARG A 1 160 ? 20.547 5.812 -1.734 1 98 160 ARG A N 1
ATOM 1299 C CA . ARG A 1 160 ? 21.453 6.715 -1.037 1 98 160 ARG A CA 1
ATOM 1300 C C . ARG A 1 160 ? 20.734 7.5 0.045 1 98 160 ARG A C 1
ATOM 1302 O O . ARG A 1 160 ? 21.219 7.617 1.172 1 98 160 ARG A O 1
ATOM 1309 N N . LEU A 1 161 ? 19.594 8.031 -0.308 1 98.19 161 LEU A N 1
ATOM 1310 C CA . LEU A 1 161 ? 18.812 8.797 0.649 1 98.19 161 LEU A CA 1
ATOM 1311 C C . LEU A 1 161 ? 18.312 7.898 1.781 1 98.19 161 LEU A C 1
ATOM 1313 O O . LEU A 1 161 ? 18.25 8.328 2.936 1 98.19 161 LEU A O 1
ATOM 1317 N N . THR A 1 162 ? 17.953 6.68 1.486 1 98.31 162 THR A N 1
ATOM 1318 C CA . THR A 1 162 ? 17.5 5.707 2.477 1 98.31 162 THR A CA 1
ATOM 1319 C C . THR A 1 162 ? 18.594 5.445 3.508 1 98.31 162 THR A C 1
ATOM 1321 O O . THR A 1 162 ? 18.328 5.422 4.711 1 98.31 162 THR A O 1
ATOM 1324 N N . GLU A 1 163 ? 19.812 5.27 3.051 1 97.38 163 GLU A N 1
ATOM 1325 C CA . GLU A 1 163 ? 20.938 5.066 3.941 1 97.38 163 GLU A CA 1
ATOM 1326 C C . GLU A 1 163 ? 21.141 6.262 4.871 1 97.38 163 GLU A C 1
ATOM 1328 O O . GLU A 1 163 ? 21.484 6.09 6.043 1 97.38 163 GLU A O 1
ATOM 1333 N N . LYS A 1 164 ? 20.875 7.422 4.398 1 97.06 164 LYS A N 1
ATOM 1334 C CA . LYS A 1 164 ? 21.031 8.648 5.176 1 97.06 164 LYS A CA 1
ATOM 1335 C C . LYS A 1 164 ? 20.062 8.688 6.348 1 97.06 164 LYS A C 1
ATOM 1337 O O . LYS A 1 164 ? 20.328 9.328 7.367 1 97.06 164 LYS A O 1
ATOM 1342 N N . THR A 1 165 ? 18.875 8.031 6.25 1 96.94 165 THR A N 1
ATOM 1343 C CA . THR A 1 165 ? 17.875 8.062 7.301 1 96.94 165 THR A CA 1
ATOM 1344 C C . THR A 1 165 ? 18.359 7.32 8.547 1 96.94 165 THR A C 1
ATOM 1346 O O . THR A 1 165 ? 17.812 7.492 9.633 1 96.94 165 THR A O 1
ATOM 1349 N N . LEU A 1 166 ? 19.375 6.465 8.398 1 92.75 166 LEU A N 1
ATOM 1350 C CA . LEU A 1 166 ? 19.891 5.641 9.484 1 92.75 166 LEU A CA 1
ATOM 1351 C C . LEU A 1 166 ? 21.047 6.344 10.203 1 92.75 166 LEU A C 1
ATOM 1353 O O . LEU A 1 166 ? 21.453 5.922 11.281 1 92.75 166 LEU A O 1
ATOM 1357 N N . GLU A 1 167 ? 21.641 7.27 9.516 1 85.75 167 GLU A N 1
ATOM 1358 C CA . GLU A 1 167 ? 22.766 8.008 10.086 1 85.75 167 GLU A CA 1
ATOM 1359 C C . GLU A 1 167 ? 22.281 9.031 11.109 1 85.75 167 GLU A C 1
ATOM 1361 O O . GLU A 1 167 ? 23.078 9.5 11.938 1 85.75 167 GLU A O 1
ATOM 1366 N N . LEU A 1 168 ? 21.031 9.367 11.102 1 59.94 168 LEU A N 1
ATOM 1367 C CA . LEU A 1 168 ? 20.594 10.414 12.016 1 59.94 168 LEU A CA 1
ATOM 1368 C C . LEU A 1 168 ? 20.125 9.812 13.344 1 59.94 168 LEU A C 1
ATOM 1370 O O . LEU A 1 168 ? 19.5 8.742 13.367 1 59.94 168 LEU A O 1
ATOM 1374 N N . MET B 1 1 ? 18.516 -32.281 -13.289 1 47.22 1 MET B N 1
ATOM 1375 C CA . MET B 1 1 ? 18.547 -30.844 -13.117 1 47.22 1 MET B CA 1
ATOM 1376 C C . MET B 1 1 ? 17.219 -30.328 -12.594 1 47.22 1 MET B C 1
ATOM 1378 O O . MET B 1 1 ? 17.172 -29.484 -11.688 1 47.22 1 MET B O 1
ATOM 1382 N N . ILE B 1 2 ? 16.156 -30.922 -13.078 1 54.12 2 ILE B N 1
ATOM 1383 C CA . ILE B 1 2 ? 14.789 -30.562 -12.727 1 54.12 2 ILE B CA 1
ATOM 1384 C C . ILE B 1 2 ? 14.5 -30.953 -11.281 1 54.12 2 ILE B C 1
ATOM 1386 O O . ILE B 1 2 ? 13.906 -30.188 -10.523 1 54.12 2 ILE B O 1
ATOM 1390 N N . GLN B 1 3 ? 15 -32.094 -10.914 1 58.09 3 GLN B N 1
ATOM 1391 C CA . GLN B 1 3 ? 14.742 -32.594 -9.57 1 58.09 3 GLN B CA 1
ATOM 1392 C C . GLN B 1 3 ? 15.391 -31.703 -8.516 1 58.09 3 GLN B C 1
ATOM 1394 O O . GLN B 1 3 ? 14.781 -31.422 -7.48 1 58.09 3 GLN B O 1
ATOM 1399 N N . ASN B 1 4 ? 16.609 -31.219 -8.812 1 64.56 4 ASN B N 1
ATOM 1400 C CA . ASN B 1 4 ? 17.344 -30.375 -7.875 1 64.56 4 ASN B CA 1
ATOM 1401 C C . ASN B 1 4 ? 16.703 -29 -7.734 1 64.56 4 ASN B C 1
ATOM 1403 O O . ASN B 1 4 ? 16.672 -28.438 -6.637 1 64.56 4 ASN B O 1
ATOM 1407 N N . GLU B 1 5 ? 16.188 -28.594 -8.914 1 68.69 5 GLU B N 1
ATOM 1408 C CA . GLU B 1 5 ? 15.531 -27.297 -8.898 1 68.69 5 GLU B CA 1
ATOM 1409 C C . GLU B 1 5 ? 14.281 -27.297 -8.023 1 68.69 5 GLU B C 1
ATOM 1411 O O . GLU B 1 5 ? 14.023 -26.344 -7.293 1 68.69 5 GLU B O 1
ATOM 1416 N N . GLY B 1 6 ? 13.711 -28.422 -8.039 1 71.25 6 GLY B N 1
ATOM 1417 C CA . GLY B 1 6 ? 12.508 -28.594 -7.23 1 71.25 6 GLY B CA 1
ATOM 1418 C C . GLY B 1 6 ? 12.789 -28.578 -5.738 1 71.25 6 GLY B C 1
ATOM 1419 O O . GLY B 1 6 ? 12.039 -27.984 -4.965 1 71.25 6 GLY B O 1
ATOM 1420 N N . ASN B 1 7 ? 13.922 -29.141 -5.457 1 81.56 7 ASN B N 1
ATOM 1421 C CA . ASN B 1 7 ? 14.273 -29.219 -4.043 1 81.56 7 ASN B CA 1
ATOM 1422 C C . ASN B 1 7 ? 14.648 -27.844 -3.494 1 81.56 7 ASN B C 1
ATOM 1424 O O . ASN B 1 7 ? 14.211 -27.469 -2.404 1 81.56 7 ASN B 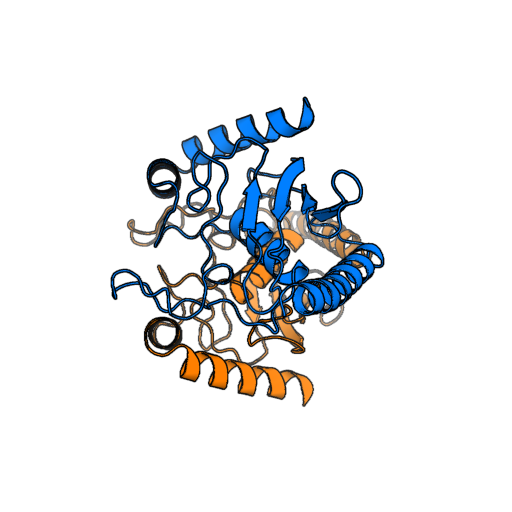O 1
ATOM 1428 N N . ARG B 1 8 ? 15.508 -27.109 -4.215 1 88.94 8 ARG B N 1
ATOM 1429 C CA . ARG B 1 8 ? 15.922 -25.781 -3.77 1 88.94 8 ARG B CA 1
ATOM 1430 C C . ARG B 1 8 ? 14.734 -24.844 -3.666 1 88.94 8 ARG B C 1
ATOM 1432 O O . ARG B 1 8 ? 14.602 -24.094 -2.691 1 88.94 8 ARG B O 1
ATOM 1439 N N . SER B 1 9 ? 13.945 -24.859 -4.691 1 93.56 9 SER B N 1
ATOM 1440 C CA . SER B 1 9 ? 12.758 -24.016 -4.691 1 93.56 9 SER B CA 1
ATOM 1441 C C . SER B 1 9 ? 11.859 -24.312 -3.504 1 93.56 9 SER B C 1
ATOM 1443 O O . SER B 1 9 ? 11.328 -23.391 -2.871 1 93.56 9 SER B O 1
ATOM 1445 N N . LYS B 1 10 ? 11.719 -25.562 -3.201 1 95.19 10 LYS B N 1
ATOM 1446 C CA . LYS B 1 10 ? 10.883 -25.984 -2.084 1 95.19 10 LYS B CA 1
ATOM 1447 C C . LYS B 1 10 ? 11.367 -25.375 -0.77 1 95.19 10 LYS B C 1
ATOM 1449 O O . LYS B 1 10 ? 10.57 -24.906 0.04 1 95.19 10 LYS B O 1
ATOM 1454 N N . VAL B 1 11 ? 12.602 -25.406 -0.588 1 95.06 11 VAL B N 1
ATOM 1455 C CA . VAL B 1 11 ? 13.195 -24.891 0.639 1 95.06 11 VAL B CA 1
ATOM 1456 C C . VAL B 1 11 ? 12.938 -23.391 0.743 1 95.06 11 VAL B C 1
ATOM 1458 O O . VAL B 1 11 ? 12.539 -22.891 1.798 1 95.06 11 VAL B O 1
ATOM 1461 N N . PHE B 1 12 ? 13.141 -22.641 -0.324 1 94.88 12 PHE B N 1
ATOM 1462 C CA . PHE B 1 12 ? 12.914 -21.188 -0.355 1 94.88 12 PHE B CA 1
ATOM 1463 C C . PHE B 1 12 ? 11.461 -20.859 -0.045 1 94.88 12 PHE B C 1
ATOM 1465 O O . PHE B 1 12 ? 11.18 -20 0.786 1 94.88 12 PHE B O 1
ATOM 1472 N N . ILE B 1 13 ? 10.602 -21.578 -0.643 1 97.5 13 ILE B N 1
ATOM 1473 C CA . ILE B 1 13 ? 9.18 -21.312 -0.507 1 97.5 13 ILE B CA 1
ATOM 1474 C C . ILE B 1 13 ? 8.727 -21.625 0.917 1 97.5 13 ILE B C 1
ATOM 1476 O O . ILE B 1 13 ? 7.988 -20.844 1.527 1 97.5 13 ILE B O 1
ATOM 1480 N N . LEU B 1 14 ? 9.18 -22.766 1.366 1 96.62 14 LEU B N 1
ATOM 1481 C CA . LEU B 1 14 ? 8.82 -23.172 2.721 1 96.62 14 LEU B CA 1
ATOM 1482 C C . LEU B 1 14 ? 9.305 -22.141 3.74 1 96.62 14 LEU B C 1
ATOM 1484 O O . LEU B 1 14 ? 8.578 -21.797 4.676 1 96.62 14 LEU B O 1
ATOM 1488 N N . ASN B 1 15 ? 10.5 -21.672 3.58 1 96.44 15 ASN B N 1
ATOM 1489 C CA . ASN B 1 15 ? 11.047 -20.672 4.488 1 96.44 15 ASN B CA 1
ATOM 1490 C C . ASN B 1 15 ? 10.227 -19.391 4.469 1 96.44 15 ASN B C 1
ATOM 1492 O O . ASN B 1 15 ? 9.953 -18.812 5.52 1 96.44 15 ASN B O 1
ATOM 1496 N N . GLU B 1 16 ? 9.875 -18.922 3.332 1 96.69 16 GLU B N 1
ATOM 1497 C CA . GLU B 1 16 ? 9.062 -17.719 3.209 1 96.69 16 GLU B CA 1
ATOM 1498 C C . GLU B 1 16 ? 7.684 -17.922 3.83 1 96.69 16 GLU B C 1
ATOM 1500 O O . GLU B 1 16 ? 7.156 -17.016 4.492 1 96.69 16 GLU B O 1
ATOM 1505 N N . TYR B 1 17 ? 7.156 -19.078 3.584 1 97.44 17 TYR B N 1
ATOM 1506 C CA . TYR B 1 17 ? 5.855 -19.422 4.148 1 97.44 17 TYR B CA 1
ATOM 1507 C C . TYR B 1 17 ? 5.883 -19.344 5.668 1 97.44 17 TYR B C 1
ATOM 1509 O O . TYR B 1 17 ? 5.016 -18.719 6.281 1 97.44 17 TYR B O 1
ATOM 1517 N N . LYS B 1 18 ? 6.855 -19.906 6.23 1 96.75 18 LYS B N 1
ATOM 1518 C CA . LYS B 1 18 ? 7.004 -19.922 7.68 1 96.75 18 LYS B CA 1
ATOM 1519 C C . LYS B 1 18 ? 7.172 -18.516 8.242 1 96.75 18 LYS B C 1
ATOM 1521 O O . LYS B 1 18 ? 6.582 -18.188 9.273 1 96.75 18 LYS B O 1
ATOM 1526 N N . LYS B 1 19 ? 7.918 -17.75 7.578 1 95.06 19 LYS B N 1
ATOM 1527 C CA . LYS B 1 19 ? 8.156 -16.375 8.008 1 95.06 19 LYS B CA 1
ATOM 1528 C C . LYS B 1 19 ? 6.848 -15.578 8.078 1 95.06 19 LYS B C 1
ATOM 1530 O O . LYS B 1 19 ? 6.617 -14.836 9.031 1 95.06 19 LYS B O 1
ATOM 1535 N N . ILE B 1 20 ? 6.039 -15.766 7.102 1 95.25 20 ILE B N 1
ATOM 1536 C CA . ILE B 1 20 ? 4.766 -15.055 7.039 1 95.25 20 ILE B CA 1
ATOM 1537 C C . ILE B 1 20 ? 3.846 -15.547 8.156 1 95.25 20 ILE B C 1
ATOM 1539 O O . ILE B 1 20 ? 3.145 -14.758 8.789 1 95.25 20 ILE B O 1
ATOM 1543 N N . GLN B 1 21 ? 3.916 -16.812 8.453 1 94.5 21 GLN B N 1
ATOM 1544 C CA . GLN B 1 21 ? 3.053 -17.422 9.461 1 94.5 21 GLN B CA 1
ATOM 1545 C C . GLN B 1 21 ? 3.432 -16.969 10.867 1 94.5 21 GLN B C 1
ATOM 1547 O O . GLN B 1 21 ? 2.59 -16.938 11.766 1 94.5 21 GLN B O 1
ATOM 1552 N N . GLU B 1 22 ? 4.582 -16.562 11.023 1 91.81 22 GLU B N 1
ATOM 1553 C CA . GLU B 1 22 ? 5.109 -16.234 12.344 1 91.81 22 GLU B CA 1
ATOM 1554 C C . GLU B 1 22 ? 4.691 -14.828 12.766 1 91.81 22 GLU B C 1
ATOM 1556 O O . GLU B 1 22 ? 4.762 -14.492 13.953 1 91.81 22 GLU B O 1
ATOM 1561 N N . LYS B 1 23 ? 4.293 -14.055 11.859 1 85.44 23 LYS B N 1
ATOM 1562 C CA . LYS B 1 23 ? 3.969 -12.664 12.156 1 85.44 23 LYS B CA 1
ATOM 1563 C C . LYS B 1 23 ? 2.473 -12.398 12 1 85.44 23 LYS B C 1
ATOM 1565 O O . LYS B 1 23 ? 1.818 -12.992 11.141 1 85.44 23 LYS B O 1
ATOM 1570 N N . ILE B 1 24 ? 2.006 -11.57 12.906 1 82.31 24 ILE B N 1
ATOM 1571 C CA . ILE B 1 24 ? 0.634 -11.102 12.734 1 82.31 24 ILE B CA 1
ATOM 1572 C C . ILE B 1 24 ? 0.575 -10.078 11.602 1 82.31 24 ILE B C 1
ATOM 1574 O O . ILE B 1 24 ? 1.356 -9.125 11.578 1 82.31 24 ILE B O 1
ATOM 1578 N N . ASN B 1 25 ? -0.225 -10.375 10.656 1 86.12 25 ASN B N 1
ATOM 1579 C CA . ASN B 1 25 ? -0.413 -9.484 9.508 1 86.12 25 ASN B CA 1
ATOM 1580 C C . ASN B 1 25 ? -1.869 -9.055 9.367 1 86.12 25 ASN B C 1
ATOM 1582 O O . ASN B 1 25 ? -2.775 -9.891 9.406 1 86.12 25 ASN B O 1
ATOM 1586 N N . GLU B 1 26 ? -2.084 -7.75 9.242 1 88.81 26 GLU B N 1
ATOM 1587 C CA . GLU B 1 26 ? -3.449 -7.234 9.227 1 88.81 26 GLU B CA 1
ATOM 1588 C C . GLU B 1 26 ? -3.965 -7.086 7.801 1 88.81 26 GLU B C 1
ATOM 1590 O O . GLU B 1 26 ? -5.121 -6.723 7.586 1 88.81 26 GLU B O 1
ATOM 1595 N N . HIS B 1 27 ? -3.145 -7.445 6.883 1 94.06 27 HIS B N 1
ATOM 1596 C CA . HIS B 1 27 ? -3.496 -7.102 5.512 1 94.06 27 HIS B CA 1
ATOM 1597 C C . HIS B 1 27 ? -3.816 -8.352 4.695 1 94.06 27 HIS B C 1
ATOM 1599 O O . HIS B 1 27 ? -4.539 -8.281 3.701 1 94.06 27 HIS B O 1
ATOM 1605 N N . PHE B 1 28 ? -3.207 -9.477 5.156 1 96.75 28 PHE B N 1
ATOM 1606 C CA . PHE B 1 28 ? -3.465 -10.719 4.441 1 96.75 28 PHE B CA 1
ATOM 1607 C C . PHE B 1 28 ? -3.059 -11.922 5.281 1 96.75 28 PHE B C 1
ATOM 1609 O O . PHE B 1 28 ? -2.381 -11.773 6.301 1 96.75 28 PHE B O 1
ATOM 1616 N N . SER B 1 29 ? -3.51 -13.055 4.859 1 96.88 29 SER B N 1
ATOM 1617 C CA . SER B 1 29 ? -3.102 -14.344 5.41 1 96.88 29 SER B CA 1
ATOM 1618 C C . SER B 1 29 ? -2.838 -15.352 4.305 1 96.88 29 SER B C 1
ATOM 1620 O O . SER B 1 29 ? -3.322 -15.195 3.18 1 96.88 29 SER B O 1
ATOM 1622 N N . VAL B 1 30 ? -2.012 -16.328 4.664 1 97.75 30 VAL B N 1
ATOM 1623 C CA . VAL B 1 30 ? -1.683 -17.312 3.646 1 97.75 30 VAL B CA 1
ATOM 1624 C C . VAL B 1 30 ? -1.85 -18.719 4.223 1 97.75 30 VAL B C 1
ATOM 1626 O O . VAL B 1 30 ? -1.635 -18.938 5.418 1 97.75 30 VAL B O 1
ATOM 1629 N N . GLY B 1 31 ? -2.266 -19.625 3.395 1 97.69 31 GLY B N 1
ATOM 1630 C CA . GLY B 1 31 ? -2.324 -21.062 3.639 1 97.69 31 GLY B CA 1
ATOM 1631 C C . GLY B 1 31 ? -1.936 -21.891 2.43 1 97.69 31 GLY B C 1
ATOM 1632 O O . GLY B 1 31 ? -1.744 -21.359 1.338 1 97.69 31 GLY B O 1
ATOM 1633 N N . LEU B 1 32 ? -1.734 -23.219 2.684 1 98.12 32 LEU B N 1
ATOM 1634 C CA . LEU B 1 32 ? -1.4 -24.125 1.589 1 98.12 32 LEU B CA 1
ATOM 1635 C C . LEU B 1 32 ? -2.656 -24.766 1.016 1 98.12 32 LEU B C 1
ATOM 1637 O O . LEU B 1 32 ? -3.572 -25.125 1.761 1 98.12 32 LEU B O 1
ATOM 1641 N N . ILE B 1 33 ? -2.719 -24.875 -0.254 1 97.88 33 ILE B N 1
ATOM 1642 C CA . ILE B 1 33 ? -3.789 -25.641 -0.899 1 97.88 33 ILE B CA 1
ATOM 1643 C C . ILE B 1 33 ? -3.385 -27.109 -1.02 1 97.88 33 ILE B C 1
ATOM 1645 O O . ILE B 1 33 ? -2.34 -27.422 -1.592 1 97.88 33 ILE B O 1
ATOM 164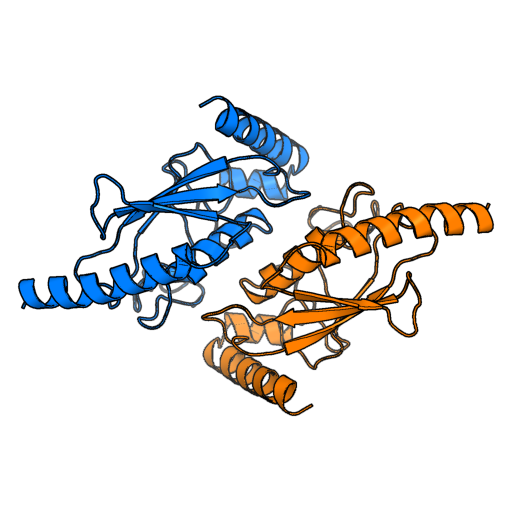9 N N . GLU B 1 34 ? -4.145 -28.016 -0.465 1 97.12 34 GLU B N 1
ATOM 1650 C CA . GLU B 1 34 ? -3.91 -29.453 -0.481 1 97.12 34 GLU B CA 1
ATOM 1651 C C . GLU B 1 34 ? -2.518 -29.797 0.042 1 97.12 34 GLU B C 1
ATOM 1653 O O . GLU B 1 34 ? -1.831 -30.656 -0.515 1 97.12 34 GLU B O 1
ATOM 1658 N N . ASN B 1 35 ? -1.999 -29 0.824 1 95.69 35 ASN B N 1
ATOM 1659 C CA . ASN B 1 35 ? -0.713 -29.203 1.483 1 95.69 35 ASN B CA 1
ATOM 1660 C C . ASN B 1 35 ? 0.441 -29.156 0.486 1 95.69 35 ASN B C 1
ATOM 1662 O O . ASN B 1 35 ? 1.488 -29.766 0.715 1 95.69 35 ASN B O 1
ATOM 1666 N N . ASN B 1 36 ? 0.198 -28.547 -0.615 1 97.06 36 ASN B N 1
ATOM 1667 C CA . ASN B 1 36 ? 1.229 -28.359 -1.63 1 97.06 36 ASN B CA 1
ATOM 1668 C C . ASN B 1 36 ? 1.953 -27.031 -1.443 1 97.06 36 ASN B C 1
ATOM 1670 O O . ASN B 1 36 ? 1.339 -25.953 -1.535 1 97.06 36 ASN B O 1
ATOM 1674 N N . ILE B 1 37 ? 3.248 -27.047 -1.238 1 97.06 37 ILE B N 1
ATOM 1675 C CA . ILE B 1 37 ? 4.035 -25.859 -0.897 1 97.06 37 ILE B CA 1
ATOM 1676 C C . ILE B 1 37 ? 4.09 -24.922 -2.096 1 97.06 37 ILE B C 1
ATOM 1678 O O . ILE B 1 37 ? 4.379 -23.734 -1.942 1 97.06 37 ILE B O 1
ATOM 1682 N N . TYR B 1 38 ? 3.799 -25.422 -3.236 1 98 38 TYR B N 1
ATOM 1683 C CA . TYR B 1 38 ? 3.896 -24.625 -4.449 1 98 38 TYR B CA 1
ATOM 1684 C C . TYR B 1 38 ? 2.59 -23.891 -4.727 1 98 38 TYR B C 1
ATOM 1686 O O . TYR B 1 38 ? 2.506 -23.094 -5.664 1 98 38 TYR B O 1
ATOM 1694 N N . THR B 1 39 ? 1.581 -24.156 -3.982 1 98.56 39 THR B N 1
ATOM 1695 C CA . THR B 1 39 ? 0.27 -23.562 -4.219 1 98.56 39 THR B CA 1
ATOM 1696 C C . THR B 1 39 ? -0.3 -22.984 -2.932 1 98.56 39 THR B C 1
ATOM 1698 O O . THR B 1 39 ? -0.72 -23.719 -2.039 1 98.56 39 THR B O 1
ATOM 1701 N N . TRP B 1 40 ? -0.323 -21.609 -2.908 1 98.75 40 TRP B N 1
ATOM 1702 C CA . TRP B 1 40 ? -0.785 -20.891 -1.722 1 98.75 40 TRP B CA 1
ATOM 1703 C C . TRP B 1 40 ? -2.203 -20.359 -1.919 1 98.75 40 TRP B C 1
ATOM 1705 O O . TRP B 1 40 ? -2.541 -19.859 -2.992 1 98.75 40 TRP B O 1
ATOM 1715 N N . GLU B 1 41 ? -3.045 -20.531 -0.959 1 98.62 41 GLU B N 1
ATOM 1716 C CA . GLU B 1 41 ? -4.25 -19.719 -0.807 1 98.62 41 GLU B CA 1
ATOM 1717 C C . GLU B 1 41 ? -3.941 -18.406 -0.083 1 98.62 41 GLU B C 1
ATOM 1719 O O . GLU B 1 41 ? -3.309 -18.406 0.975 1 98.62 41 GLU B O 1
ATOM 1724 N N . VAL B 1 42 ? -4.332 -17.344 -0.643 1 98.5 42 VAL B N 1
ATOM 1725 C CA . VAL B 1 42 ? -4.105 -16.031 -0.048 1 98.5 42 VAL B CA 1
ATOM 1726 C C . VA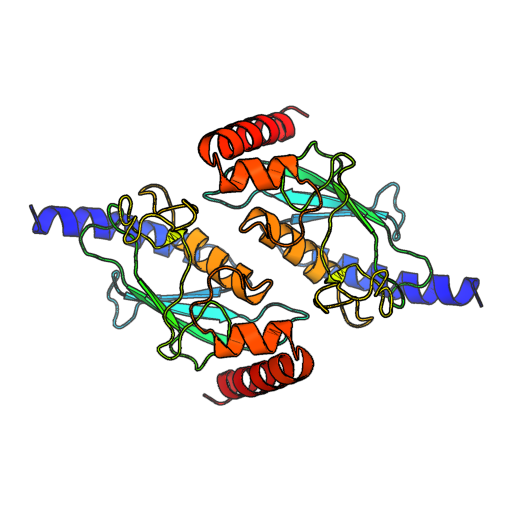L B 1 42 ? -5.441 -15.352 0.226 1 98.5 42 VAL B C 1
ATOM 1728 O O . VAL B 1 42 ? -6.305 -15.289 -0.652 1 98.5 42 VAL B O 1
ATOM 1731 N N . LEU B 1 43 ? -5.652 -14.922 1.43 1 98.31 43 LEU B N 1
ATOM 1732 C CA . LEU B 1 43 ? -6.785 -14.078 1.798 1 98.31 43 LEU B CA 1
ATOM 1733 C C . LEU B 1 43 ? -6.34 -12.641 2.027 1 98.31 43 LEU B C 1
ATOM 1735 O O . LEU B 1 43 ? -5.527 -12.367 2.914 1 98.31 43 LEU B O 1
ATOM 1739 N N . ILE B 1 44 ? -6.848 -11.742 1.241 1 98.25 44 ILE B N 1
ATOM 1740 C CA . ILE B 1 44 ? -6.52 -10.328 1.38 1 98.25 44 ILE B CA 1
ATOM 1741 C C . ILE B 1 44 ? -7.66 -9.602 2.088 1 98.25 44 ILE B C 1
ATOM 1743 O O . ILE B 1 44 ? -8.82 -9.734 1.7 1 98.25 44 ILE B O 1
ATOM 1747 N N . PHE B 1 45 ? -7.293 -8.836 3.09 1 97.38 45 PHE B N 1
ATOM 1748 C CA . PHE B 1 45 ? -8.266 -8.031 3.82 1 97.38 45 PHE B CA 1
ATOM 1749 C C . PHE B 1 45 ? -8.336 -6.621 3.248 1 97.38 45 PHE B C 1
ATOM 1751 O O . PHE B 1 45 ? -7.32 -5.941 3.121 1 97.38 45 PHE B O 1
ATOM 1758 N N . GLY B 1 46 ? -9.562 -6.207 2.898 1 97.38 46 GLY B N 1
ATOM 1759 C CA . GLY B 1 46 ? -9.734 -4.902 2.279 1 97.38 46 GLY B CA 1
ATOM 1760 C C . GLY B 1 46 ? -9.266 -3.758 3.164 1 97.38 46 GLY B C 1
ATOM 1761 O O . GLY B 1 46 ? -9.625 -3.693 4.344 1 97.38 46 GLY B O 1
ATOM 1762 N N . PRO B 1 47 ? -8.484 -2.881 2.621 1 95.38 47 PRO B N 1
ATOM 1763 C CA . PRO B 1 47 ? -7.98 -1.771 3.434 1 95.38 47 PRO B CA 1
ATOM 1764 C C . PRO B 1 47 ? -9.094 -0.853 3.936 1 95.38 47 PRO B C 1
ATOM 1766 O O . PRO B 1 47 ? -10.078 -0.624 3.227 1 95.38 47 PRO B O 1
ATOM 1769 N N . ARG B 1 48 ? -8.852 -0.279 5.078 1 92.56 48 ARG B N 1
ATOM 1770 C CA . ARG B 1 48 ? -9.805 0.645 5.691 1 92.56 48 ARG B CA 1
ATOM 1771 C C . ARG B 1 48 ? -9.945 1.914 4.855 1 92.56 48 ARG B C 1
ATOM 1773 O O . ARG B 1 48 ? -8.977 2.389 4.266 1 92.56 48 ARG B O 1
ATOM 1780 N N . ASP B 1 49 ? -11.164 2.496 4.82 1 92.81 49 ASP B N 1
ATOM 1781 C CA . ASP B 1 49 ? -11.492 3.768 4.18 1 92.81 49 ASP B CA 1
ATOM 1782 C C . ASP B 1 49 ? -11.344 3.674 2.664 1 92.81 49 ASP B C 1
ATOM 1784 O O . ASP B 1 49 ? -11 4.66 2.006 1 92.81 49 ASP B O 1
ATOM 1788 N N . THR B 1 50 ? -11.445 2.449 2.135 1 93.56 50 THR B N 1
ATOM 1789 C CA . THR B 1 50 ? -11.531 2.182 0.705 1 93.56 50 THR B CA 1
ATOM 1790 C C . THR B 1 50 ? -12.836 1.459 0.367 1 93.56 50 THR B C 1
ATOM 1792 O O . THR B 1 50 ? -13.547 1 1.264 1 93.56 50 THR B O 1
ATOM 1795 N N . PRO B 1 51 ? -13.156 1.414 -0.904 1 95.94 51 PRO B N 1
ATOM 1796 C CA . PRO B 1 51 ? -14.359 0.659 -1.268 1 95.94 51 PRO B CA 1
ATOM 1797 C C . PRO B 1 51 ? -14.234 -0.832 -0.958 1 95.94 51 PRO B C 1
ATOM 1799 O O . PRO B 1 51 ? -15.227 -1.559 -0.996 1 95.94 51 PRO B O 1
ATOM 1802 N N . TYR B 1 52 ? -13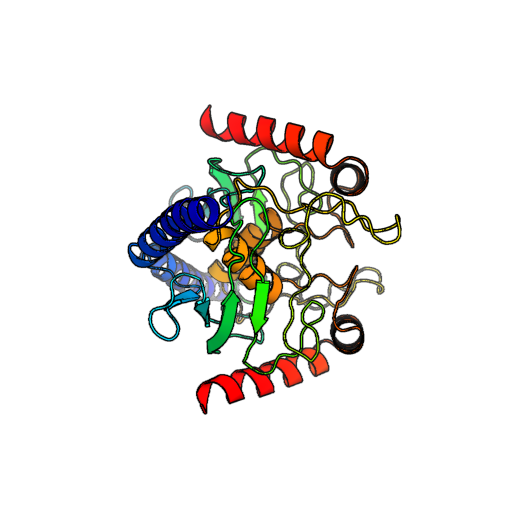.086 -1.29 -0.583 1 97.75 52 TYR B N 1
ATOM 1803 C CA . TYR B 1 52 ? -12.828 -2.701 -0.312 1 97.75 52 TYR B CA 1
ATOM 1804 C C . TYR B 1 52 ? -12.984 -3.006 1.174 1 97.75 52 TYR B C 1
ATOM 1806 O O . TYR B 1 52 ? -12.922 -4.168 1.585 1 97.75 52 TYR B O 1
ATOM 1814 N N . GLU B 1 53 ? -13.219 -2.018 1.96 1 96.38 53 GLU B N 1
ATOM 1815 C CA . GLU B 1 53 ? -13.211 -2.148 3.414 1 96.38 53 GLU B CA 1
ATOM 1816 C C . GLU B 1 53 ? -14.148 -3.26 3.875 1 96.38 53 GLU B C 1
ATOM 1818 O O . GLU B 1 53 ? -15.258 -3.402 3.348 1 96.38 53 GLU B O 1
ATOM 1823 N N . ASN B 1 54 ? -13.625 -4.098 4.797 1 96.19 54 ASN B N 1
ATOM 1824 C CA . ASN B 1 54 ? -14.352 -5.18 5.453 1 96.19 54 ASN B CA 1
ATOM 1825 C C . ASN B 1 54 ? -14.508 -6.387 4.531 1 96.19 54 ASN B C 1
ATOM 1827 O O . ASN B 1 54 ? -15.094 -7.398 4.922 1 96.19 54 ASN B O 1
ATOM 1831 N N . GLY B 1 55 ? -14.031 -6.344 3.348 1 98.12 55 GLY B N 1
ATOM 1832 C CA . GLY B 1 55 ? -14.031 -7.484 2.445 1 98.12 55 GLY B CA 1
ATOM 1833 C C . GLY B 1 55 ? -12.922 -8.477 2.74 1 98.12 55 GLY B C 1
ATOM 1834 O O . GLY B 1 55 ? -11.93 -8.133 3.389 1 98.12 55 GLY B O 1
ATOM 1835 N N . ILE B 1 56 ? -13.141 -9.711 2.391 1 98.44 56 ILE B N 1
ATOM 1836 C CA . ILE B 1 56 ? -12.133 -10.766 2.398 1 98.44 56 ILE B CA 1
ATOM 1837 C C . ILE B 1 56 ? -11.992 -11.359 1 1 98.44 56 ILE B C 1
ATOM 1839 O O . ILE B 1 56 ? -12.891 -12.055 0.524 1 98.44 56 ILE B O 1
ATOM 1843 N N . PHE B 1 57 ? -10.93 -11.141 0.389 1 98.75 57 PHE B N 1
ATOM 1844 C CA . PHE B 1 57 ? -10.766 -11.508 -1.012 1 98.75 57 PHE B CA 1
ATOM 1845 C C . PHE B 1 57 ? -9.836 -12.711 -1.146 1 98.75 57 PHE B C 1
ATOM 1847 O O . PHE B 1 57 ? -8.695 -12.672 -0.69 1 98.75 57 PHE B O 1
ATOM 1854 N N . LYS B 1 58 ? -10.32 -13.68 -1.778 1 98.62 58 LYS B N 1
ATOM 1855 C CA . LYS B 1 58 ? -9.578 -14.922 -1.961 1 98.62 58 LYS B CA 1
ATOM 1856 C C . LYS B 1 58 ? -8.727 -14.867 -3.225 1 98.62 58 LYS B C 1
ATOM 1858 O O . LYS B 1 58 ? -9.164 -14.375 -4.262 1 98.62 58 LYS B O 1
ATOM 1863 N N . ALA B 1 59 ? -7.574 -15.391 -3.094 1 98.62 59 ALA B N 1
ATOM 1864 C CA . ALA B 1 59 ? -6.656 -15.477 -4.227 1 98.62 59 ALA B CA 1
ATOM 1865 C C . ALA B 1 59 ? -5.789 -16.734 -4.137 1 98.62 59 ALA B C 1
ATOM 1867 O O . ALA B 1 59 ? -5.809 -17.438 -3.129 1 98.62 59 ALA B O 1
ATOM 1868 N N . LYS B 1 60 ? -5.129 -16.984 -5.266 1 98.62 60 LYS B N 1
ATOM 1869 C CA . LYS B 1 60 ? -4.207 -18.109 -5.375 1 98.62 60 LYS B CA 1
ATOM 1870 C C . LYS B 1 60 ? -2.846 -17.656 -5.902 1 98.62 60 LYS B C 1
ATOM 1872 O O . LYS B 1 60 ? -2.771 -16.859 -6.844 1 98.62 60 LYS B O 1
ATOM 1877 N N . MET B 1 61 ? -1.828 -18.125 -5.207 1 98.5 61 MET B N 1
ATOM 1878 C CA . MET B 1 61 ? -0.454 -17.906 -5.648 1 98.5 61 MET B CA 1
ATOM 1879 C C . MET B 1 61 ? 0.234 -19.219 -5.969 1 98.5 61 MET B C 1
ATOM 1881 O O . MET B 1 61 ? 0.245 -20.141 -5.141 1 98.5 61 MET B O 1
ATOM 1885 N N . ILE B 1 62 ? 0.783 -19.312 -7.18 1 98.38 62 ILE B N 1
ATOM 1886 C CA . ILE B 1 62 ? 1.397 -20.562 -7.617 1 98.38 62 ILE B CA 1
ATOM 1887 C C . ILE B 1 62 ? 2.869 -20.328 -7.953 1 98.38 62 ILE B C 1
ATOM 1889 O O . ILE B 1 62 ? 3.197 -19.422 -8.719 1 98.38 62 ILE B O 1
ATOM 1893 N N . PHE B 1 63 ? 3.705 -21.188 -7.398 1 97.88 63 PHE B N 1
ATOM 1894 C CA . PHE B 1 63 ? 5.145 -21.078 -7.609 1 97.88 63 PHE B CA 1
ATOM 1895 C C . PHE B 1 63 ? 5.609 -22.062 -8.68 1 97.88 63 PHE B C 1
ATOM 1897 O O . PHE B 1 63 ? 5.191 -23.219 -8.695 1 97.88 63 PHE B O 1
ATOM 1904 N N . PRO B 1 64 ? 6.398 -21.484 -9.594 1 96.5 64 PRO B N 1
ATOM 1905 C CA . PRO B 1 64 ? 7.008 -22.422 -10.539 1 96.5 64 PRO B CA 1
ATOM 1906 C C . PRO B 1 64 ? 8.094 -23.281 -9.898 1 96.5 64 PRO B C 1
ATOM 1908 O O . PRO B 1 64 ? 8.586 -22.953 -8.812 1 96.5 64 PRO B O 1
ATOM 1911 N N . VAL B 1 65 ? 8.469 -24.297 -10.539 1 94.94 65 VAL B N 1
ATOM 1912 C CA . VAL B 1 65 ? 9.445 -25.234 -10.008 1 94.94 65 VAL B CA 1
ATOM 1913 C C . VAL B 1 65 ? 10.82 -24.562 -9.93 1 94.94 65 VAL B C 1
ATOM 1915 O O . VAL B 1 65 ? 11.641 -24.922 -9.086 1 94.94 65 VAL B O 1
ATOM 1918 N N . ASN B 1 66 ? 11.094 -23.578 -10.773 1 94.19 66 ASN B N 1
ATOM 1919 C CA . ASN B 1 66 ? 12.391 -22.906 -10.797 1 94.19 66 ASN B CA 1
ATOM 1920 C C . ASN B 1 66 ? 12.367 -21.609 -9.977 1 94.19 66 ASN B C 1
ATOM 1922 O O . ASN B 1 66 ? 13.211 -20.734 -10.164 1 94.19 66 ASN B O 1
ATOM 1926 N N . TYR B 1 67 ? 11.391 -21.453 -9.094 1 95.5 67 TYR B N 1
ATOM 1927 C CA . TYR B 1 67 ? 11.43 -20.344 -8.133 1 95.5 67 TYR B CA 1
ATOM 1928 C C . TYR B 1 67 ? 12.719 -20.375 -7.324 1 95.5 67 TYR B C 1
ATOM 1930 O O . TYR B 1 67 ? 13.18 -21.438 -6.906 1 95.5 67 TYR B O 1
ATOM 1938 N N . PRO B 1 68 ? 13.312 -19.281 -7.145 1 94.62 68 PRO B N 1
ATOM 1939 C CA . PRO B 1 68 ? 12.945 -17.875 -7.352 1 94.62 68 PRO B CA 1
ATOM 1940 C C . PRO B 1 68 ? 13.492 -17.312 -8.664 1 94.62 68 PRO B C 1
ATOM 1942 O O . PRO B 1 68 ? 13.445 -16.094 -8.883 1 94.62 68 PRO B O 1
ATOM 1945 N N . GLU B 1 69 ? 14.023 -18.094 -9.516 1 92.44 69 GLU B N 1
ATOM 1946 C CA . GLU B 1 69 ? 14.5 -17.625 -10.812 1 92.44 69 GLU B CA 1
ATOM 1947 C C . GLU B 1 69 ? 13.359 -17.047 -11.648 1 92.44 69 GLU B C 1
ATOM 1949 O O . GLU B 1 69 ? 13.57 -16.141 -12.453 1 92.44 69 GLU B O 1
ATOM 1954 N N . ALA B 1 70 ? 12.164 -17.609 -11.445 1 93.62 70 ALA B N 1
ATOM 1955 C CA . ALA B 1 70 ? 10.953 -17.078 -12.07 1 93.62 70 ALA B CA 1
ATOM 1956 C C . ALA B 1 70 ? 9.906 -16.703 -11.023 1 93.62 70 ALA B C 1
ATOM 1958 O O . ALA B 1 70 ? 9.828 -17.328 -9.961 1 93.62 70 ALA B O 1
ATOM 1959 N N . PRO B 1 71 ? 9.125 -15.68 -11.344 1 94.94 71 PRO B N 1
ATOM 1960 C CA . PRO B 1 71 ? 8.125 -15.211 -10.375 1 94.94 71 PRO B CA 1
ATOM 1961 C C . PRO B 1 71 ? 6.957 -16.188 -10.219 1 94.94 71 PRO B C 1
ATOM 1963 O O . PRO B 1 71 ? 6.691 -16.984 -11.117 1 94.94 71 PRO B O 1
ATOM 1966 N N . PRO B 1 72 ? 6.312 -16.172 -9.039 1 96.81 72 PRO B N 1
ATOM 1967 C CA . PRO B 1 72 ? 5.023 -16.859 -8.938 1 96.81 72 PRO B CA 1
ATOM 1968 C C . PRO B 1 72 ? 3.924 -16.172 -9.742 1 96.81 72 PRO B C 1
ATOM 1970 O O . PRO B 1 72 ? 4.086 -15.031 -10.172 1 96.81 72 PRO B O 1
ATOM 1973 N N . SER B 1 73 ? 2.889 -16.922 -10.039 1 96.5 73 SER B N 1
ATOM 1974 C CA . SER B 1 73 ? 1.654 -16.328 -10.547 1 96.5 73 SER B CA 1
ATOM 1975 C C . SER B 1 73 ? 0.69 -16 -9.414 1 96.5 73 SER B C 1
ATOM 1977 O O . SER B 1 73 ? 0.751 -16.625 -8.344 1 96.5 73 SER B O 1
ATOM 1979 N N . PHE B 1 74 ? -0.123 -15.055 -9.625 1 98.06 74 PHE B N 1
ATOM 1980 C CA . PHE B 1 74 ? -1.122 -14.633 -8.648 1 98.06 74 PHE B CA 1
ATOM 1981 C C . PHE B 1 74 ? -2.453 -14.336 -9.336 1 98.06 74 PHE B C 1
ATOM 1983 O O . PHE B 1 74 ? -2.494 -13.633 -10.344 1 98.06 74 PHE B O 1
ATOM 1990 N N . ARG B 1 75 ? -3.461 -14.859 -8.727 1 98 75 ARG B N 1
ATOM 1991 C CA . ARG B 1 75 ? -4.785 -14.672 -9.305 1 98 75 ARG B CA 1
ATOM 1992 C C . ARG B 1 75 ? -5.852 -14.562 -8.219 1 98 75 ARG B C 1
ATOM 1994 O O . ARG B 1 75 ? -5.918 -15.398 -7.324 1 98 75 ARG B O 1
ATOM 2001 N N . PHE B 1 76 ? -6.699 -13.555 -8.367 1 98.62 76 PHE B N 1
ATOM 2002 C CA . PHE B 1 76 ? -7.859 -13.492 -7.488 1 98.62 76 PHE B CA 1
ATOM 2003 C C . PHE B 1 76 ? -8.891 -14.547 -7.867 1 98.62 76 PHE B C 1
ATOM 2005 O O . PHE B 1 76 ? -9.195 -14.727 -9.047 1 98.62 76 PHE B O 1
ATOM 2012 N N . ILE B 1 77 ? -9.344 -15.25 -6.898 1 98.25 77 ILE B N 1
ATOM 2013 C CA . ILE B 1 77 ? -10.469 -16.156 -7.07 1 98.25 77 ILE B CA 1
ATOM 2014 C C . ILE B 1 77 ? -11.781 -15.398 -6.898 1 98.25 77 ILE B C 1
ATOM 2016 O O . ILE B 1 77 ? -12.742 -15.641 -7.633 1 98.25 77 ILE B O 1
ATOM 2020 N N . SER B 1 78 ? -11.828 -14.484 -5.879 1 98.25 78 SER B N 1
ATOM 2021 C CA . SER B 1 78 ? -12.984 -13.602 -5.73 1 98.25 78 SER B CA 1
ATOM 2022 C C . SER B 1 78 ? -13.195 -12.758 -6.98 1 98.25 78 SER B C 1
ATOM 2024 O O . SER B 1 78 ? -12.234 -12.383 -7.652 1 98.25 78 SER B O 1
ATOM 2026 N N . GLU B 1 79 ? -14.492 -12.453 -7.281 1 98 79 GLU B N 1
ATOM 2027 C CA . GLU B 1 79 ? -14.805 -11.539 -8.375 1 98 79 GLU B CA 1
ATOM 2028 C C . GLU B 1 79 ? -14.305 -10.125 -8.062 1 98 79 GLU B C 1
ATOM 2030 O O . GLU B 1 79 ? -14.562 -9.594 -6.977 1 98 79 GLU B O 1
ATOM 2035 N N . MET B 1 80 ? -13.625 -9.578 -9.031 1 98.44 80 MET B N 1
ATOM 2036 C CA . MET B 1 80 ? -13.031 -8.266 -8.805 1 98.44 80 MET B CA 1
ATOM 2037 C C . MET B 1 80 ? -13.453 -7.285 -9.898 1 98.44 80 MET B C 1
ATOM 2039 O O . MET B 1 80 ? -13.742 -7.695 -11.031 1 98.44 80 MET B O 1
ATOM 2043 N N . TRP B 1 81 ? -13.516 -6.066 -9.594 1 98.31 81 TRP B N 1
ATOM 2044 C CA . TRP B 1 81 ? -13.602 -4.926 -10.5 1 98.31 81 TRP B CA 1
ATOM 2045 C C . TRP B 1 81 ? -12.516 -3.898 -10.18 1 98.31 81 TRP B C 1
ATOM 2047 O O . TRP B 1 81 ? -12.625 -3.162 -9.195 1 98.31 81 TRP B O 1
ATOM 2057 N N . HIS B 1 82 ? -11.461 -3.893 -10.938 1 97.56 82 HIS B N 1
ATOM 2058 C CA . HIS B 1 82 ? -10.273 -3.098 -10.656 1 97.56 82 HIS B CA 1
ATOM 2059 C C . HIS B 1 82 ? -9.461 -2.855 -11.922 1 97.56 82 HIS B C 1
ATOM 2061 O O . HIS B 1 82 ? -9.312 -3.758 -12.75 1 97.56 82 HIS B O 1
ATOM 2067 N N . PRO B 1 83 ? -8.82 -1.701 -12.094 1 95.56 83 PRO B N 1
ATOM 2068 C CA . PRO B 1 83 ? -8.039 -1.387 -13.289 1 95.56 83 PRO B CA 1
ATOM 2069 C C . PRO B 1 83 ? -6.887 -2.363 -13.516 1 95.56 83 PRO B C 1
ATOM 2071 O O . PRO B 1 83 ? -6.547 -2.67 -14.664 1 95.56 83 PRO B O 1
ATOM 2074 N N . ASN B 1 84 ? -6.289 -2.924 -12.43 1 95.19 84 ASN B N 1
ATOM 2075 C CA . ASN B 1 84 ? -5.09 -3.74 -12.578 1 95.19 84 ASN B CA 1
ATOM 2076 C C . ASN B 1 84 ? -5.406 -5.227 -12.469 1 95.19 84 ASN B C 1
ATOM 2078 O O . ASN B 1 84 ? -4.5 -6.055 -12.344 1 95.19 84 ASN B O 1
ATOM 2082 N N . ILE B 1 85 ? -6.641 -5.594 -12.422 1 97.56 85 ILE B N 1
ATOM 2083 C CA . ILE B 1 85 ? -7.078 -6.98 -12.328 1 97.56 85 ILE B CA 1
ATOM 2084 C C . ILE B 1 85 ? -8.023 -7.305 -13.484 1 97.56 85 ILE B C 1
ATOM 2086 O O . ILE B 1 85 ? -9.062 -6.664 -13.648 1 97.56 85 ILE B O 1
ATOM 2090 N N . ASP B 1 86 ? -7.684 -8.312 -14.234 1 96.94 86 ASP B N 1
ATOM 2091 C CA . ASP B 1 86 ? -8.516 -8.617 -15.398 1 96.94 86 ASP B CA 1
ATOM 2092 C C . ASP B 1 86 ? -9.703 -9.492 -15.008 1 96.94 86 ASP B C 1
ATOM 2094 O O . ASP B 1 86 ? -9.891 -9.805 -13.828 1 96.94 86 ASP B O 1
ATOM 2098 N N . SER B 1 87 ? -10.531 -9.836 -15.984 1 95.94 87 SER B N 1
ATOM 2099 C CA . SER B 1 87 ? -11.797 -10.531 -15.734 1 95.94 87 SER B CA 1
ATOM 2100 C C . SER B 1 87 ? -11.555 -11.938 -15.188 1 95.94 87 SER B C 1
ATOM 2102 O O . SER B 1 87 ? -12.422 -12.516 -14.539 1 95.94 87 SER B O 1
ATOM 2104 N N . ASP B 1 88 ? -10.375 -12.469 -15.461 1 96.81 88 ASP B N 1
ATOM 2105 C CA . ASP B 1 88 ? -10.062 -13.812 -14.984 1 96.81 88 ASP B CA 1
ATOM 2106 C C . ASP B 1 88 ? -9.398 -13.766 -13.609 1 96.81 88 ASP B C 1
ATOM 2108 O O . ASP B 1 88 ? -9.117 -14.805 -13.016 1 96.81 88 ASP B O 1
ATOM 2112 N N . GLY B 1 89 ? -9.141 -12.578 -13.125 1 97.69 89 GLY B N 1
ATOM 2113 C CA . GLY B 1 89 ? -8.57 -12.414 -11.797 1 97.69 89 GLY B CA 1
ATOM 2114 C C . GLY B 1 89 ? -7.062 -12.227 -11.805 1 97.69 89 GLY B C 1
ATOM 2115 O O . GLY B 1 89 ? -6.441 -12.086 -10.75 1 97.69 89 GLY B O 1
ATOM 2116 N N . ASN B 1 90 ? -6.449 -12.234 -13 1 96.44 90 ASN B N 1
ATOM 2117 C CA . ASN B 1 90 ? -5.004 -12.039 -13.094 1 96.44 90 ASN B CA 1
ATOM 2118 C C . ASN B 1 90 ? -4.609 -10.602 -12.781 1 96.44 90 ASN B C 1
ATOM 2120 O O . ASN B 1 90 ? -5.301 -9.664 -13.18 1 96.44 90 ASN B O 1
ATOM 2124 N N . VAL B 1 91 ? -3.479 -10.492 -12.109 1 94.88 91 VAL B N 1
ATOM 2125 C CA . VAL B 1 91 ? -3.014 -9.172 -11.703 1 94.88 91 VAL B CA 1
ATOM 2126 C C . VAL B 1 91 ? -1.864 -8.727 -12.602 1 94.88 91 VAL B C 1
ATOM 2128 O O . VAL B 1 91 ? -0.944 -9.5 -12.875 1 94.88 91 VAL B O 1
ATOM 2131 N N . CYS B 1 92 ? -1.977 -7.559 -13.023 1 86.81 92 CYS B N 1
ATOM 2132 C CA . CYS B 1 92 ? -0.91 -7.008 -13.852 1 86.81 92 CYS B CA 1
ATOM 2133 C C . CYS B 1 92 ? -0.053 -6.031 -13.055 1 86.81 92 CYS B C 1
ATOM 2135 O O . CYS B 1 92 ? -0.386 -4.848 -12.945 1 86.81 92 CYS B O 1
ATOM 2137 N N . ILE B 1 93 ? 1.023 -6.461 -12.508 1 80.5 93 ILE B N 1
ATOM 2138 C CA . ILE B 1 93 ? 2.025 -5.625 -11.852 1 80.5 93 ILE B CA 1
ATOM 2139 C C . ILE B 1 93 ? 3.414 -5.977 -12.383 1 80.5 93 ILE B C 1
ATOM 2141 O O . ILE B 1 93 ? 3.684 -7.129 -12.719 1 80.5 93 ILE B O 1
ATOM 2145 N N . SER B 1 94 ? 4.188 -5.02 -12.461 1 75.69 94 SER B N 1
ATOM 2146 C CA . SER B 1 94 ? 5.484 -5.148 -13.125 1 75.69 94 SER B CA 1
ATOM 2147 C C . SER B 1 94 ? 6.375 -6.152 -12.398 1 75.69 94 SER B C 1
ATOM 2149 O O . SER B 1 94 ? 7.199 -6.82 -13.023 1 75.69 94 SER B O 1
ATOM 2151 N N . ILE B 1 95 ? 6.195 -6.344 -11.07 1 79.62 95 ILE B N 1
ATOM 2152 C CA . ILE B 1 95 ? 7.082 -7.164 -10.258 1 79.62 95 ILE B CA 1
ATOM 2153 C C . ILE B 1 95 ? 6.84 -8.641 -10.555 1 79.62 95 ILE B C 1
ATOM 2155 O O . ILE B 1 95 ? 7.617 -9.508 -10.141 1 79.62 95 ILE B O 1
ATOM 2159 N N . LEU B 1 96 ? 5.809 -8.961 -11.305 1 83.88 96 LEU B N 1
ATOM 2160 C CA . LEU B 1 96 ? 5.504 -10.352 -11.625 1 83.88 96 LEU B CA 1
ATOM 2161 C C . LEU B 1 96 ? 5.945 -10.688 -13.047 1 83.88 96 LEU B C 1
ATOM 2163 O O . LEU B 1 96 ? 5.766 -11.82 -13.5 1 83.88 96 LEU B O 1
ATOM 2167 N N . HIS B 1 97 ? 6.527 -9.68 -13.672 1 82.12 97 HIS B N 1
ATOM 2168 C CA . HIS B 1 97 ? 7.004 -9.938 -15.031 1 82.12 97 HIS B CA 1
ATOM 2169 C C . HIS B 1 97 ? 8.461 -10.383 -15.023 1 82.12 97 HIS B C 1
ATOM 2171 O O . HIS B 1 97 ? 9.281 -9.828 -14.289 1 82.12 97 HIS B O 1
ATOM 2177 N N . LYS B 1 98 ? 8.742 -11.398 -15.836 1 75.5 98 LYS B N 1
ATOM 2178 C CA . LYS B 1 98 ? 10.109 -11.914 -15.945 1 75.5 98 LYS B CA 1
ATOM 2179 C C . LYS B 1 98 ? 11.039 -10.867 -16.562 1 75.5 98 LYS B C 1
ATOM 2181 O O . LYS B 1 98 ? 10.602 -10.039 -17.359 1 75.5 98 LYS B O 1
ATOM 2186 N N . PRO B 1 99 ? 12.32 -11.055 -16.172 1 69.12 99 PRO B N 1
ATOM 2187 C CA . PRO B 1 99 ? 13.289 -10.195 -16.859 1 69.12 99 PRO B CA 1
ATOM 2188 C C . PRO B 1 99 ? 13.32 -10.414 -18.359 1 69.12 99 PRO B C 1
ATOM 2190 O O . PRO B 1 99 ? 13.203 -11.555 -18.828 1 69.12 99 PRO B O 1
ATOM 2193 N N . GLY B 1 100 ? 13.406 -9.406 -19.25 1 63.75 100 GLY B N 1
ATOM 2194 C CA . GLY B 1 100 ? 13.484 -9.562 -20.703 1 63.75 100 GLY B CA 1
ATOM 2195 C C . GLY B 1 100 ? 12.133 -9.453 -21.391 1 63.75 100 GLY B C 1
ATOM 2196 O O . GLY B 1 100 ? 12.062 -9.344 -22.609 1 63.75 100 GLY B O 1
ATOM 2197 N N . GLU B 1 101 ? 11.148 -9.828 -20.672 1 58.03 101 GLU B N 1
ATOM 2198 C CA . GLU B 1 101 ? 9.812 -9.773 -21.266 1 58.03 101 GLU B CA 1
ATOM 2199 C C . GLU B 1 101 ? 9.453 -8.344 -21.672 1 58.03 101 GLU B C 1
ATOM 2201 O O . GLU B 1 101 ? 9.156 -7.5 -20.828 1 58.03 101 GLU B O 1
ATOM 2206 N N . ASP B 1 102 ? 10.461 -7.75 -22.359 1 52.28 102 ASP B N 1
ATOM 2207 C CA . ASP B 1 102 ? 10.008 -6.516 -22.984 1 52.28 102 ASP B CA 1
ATOM 2208 C C . ASP B 1 102 ? 9.133 -6.809 -24.203 1 52.28 102 ASP B C 1
ATOM 2210 O O . ASP B 1 102 ? 9.633 -6.914 -25.328 1 52.28 102 ASP B O 1
ATOM 2214 N N . ALA B 1 103 ? 8.039 -7.535 -24.094 1 42.78 103 ALA B N 1
ATOM 2215 C CA . ALA B 1 103 ? 7.379 -7.91 -25.344 1 42.78 103 ALA B CA 1
ATOM 2216 C C . ALA B 1 103 ? 7.422 -6.762 -26.344 1 42.78 103 ALA B C 1
ATOM 2218 O O . ALA B 1 103 ? 7.66 -6.98 -27.547 1 42.78 103 ALA B O 1
ATOM 2219 N N . TYR B 1 104 ? 6.582 -5.746 -26.375 1 46.53 104 TYR B N 1
ATOM 2220 C CA . TYR B 1 104 ? 6.383 -4.77 -27.438 1 46.53 104 TYR B CA 1
ATOM 2221 C C . TYR B 1 104 ? 7.172 -3.496 -27.172 1 46.53 104 TYR B C 1
ATOM 2223 O O . TYR B 1 104 ? 6.91 -2.455 -27.781 1 46.53 104 TYR B O 1
ATOM 2231 N N . GLY B 1 105 ? 8.383 -3.564 -26.656 1 45.78 105 GLY B N 1
ATOM 2232 C CA . GLY B 1 105 ? 9.328 -2.463 -26.578 1 45.78 105 GLY B CA 1
ATOM 2233 C C . GLY B 1 105 ? 8.875 -1.354 -25.641 1 45.78 105 GLY B C 1
ATOM 2234 O O . GLY B 1 105 ? 9.641 -0.432 -25.344 1 45.78 105 GLY B O 1
ATOM 2235 N N . TYR B 1 106 ? 7.645 -0.966 -25.812 1 41.22 106 TYR B N 1
ATOM 2236 C CA . TYR B 1 106 ? 7.141 0.255 -25.188 1 41.22 106 TYR B CA 1
ATOM 2237 C C . TYR B 1 106 ? 6.906 0.054 -23.703 1 41.22 106 TYR B C 1
ATOM 2239 O O . TYR B 1 106 ? 6.27 0.882 -23.047 1 41.22 106 TYR B O 1
ATOM 2247 N N . GLU B 1 107 ? 7.031 -1.161 -23.234 1 46.88 107 GLU B N 1
ATOM 2248 C CA . GLU B 1 107 ? 6.555 -1.33 -21.875 1 46.88 107 GLU B CA 1
ATOM 2249 C C . GLU B 1 107 ? 7.434 -0.574 -20.875 1 46.88 107 GLU B C 1
ATOM 2251 O O . GLU B 1 107 ? 8.656 -0.524 -21.031 1 46.88 107 GLU B O 1
ATOM 2256 N N . GLU B 1 108 ? 6.918 0.432 -20.266 1 48.09 108 GLU B N 1
ATOM 2257 C CA . GLU B 1 108 ? 7.508 1.134 -19.125 1 48.09 108 GLU B CA 1
ATOM 2258 C C . GLU B 1 108 ? 8.297 0.176 -18.234 1 48.09 108 GLU B C 1
ATOM 2260 O O . GLU B 1 108 ? 7.824 -0.92 -17.922 1 48.09 108 GLU B O 1
ATOM 2265 N N . LEU B 1 109 ? 9.672 -0.022 -18.5 1 47.66 109 LEU B N 1
ATOM 2266 C CA . LEU B 1 109 ? 10.664 -0.738 -17.703 1 47.66 109 LEU B CA 1
ATOM 2267 C C . LEU B 1 109 ? 10.273 -0.75 -16.219 1 47.66 109 LEU B C 1
ATOM 2269 O O . LEU B 1 109 ? 10.75 0.081 -15.445 1 47.66 109 LEU B O 1
ATOM 2273 N N . ASN B 1 110 ? 8.906 -0.732 -15.891 1 56.03 110 ASN B N 1
ATOM 2274 C CA . ASN B 1 110 ? 8.719 -0.819 -14.445 1 56.03 110 ASN B CA 1
ATOM 2275 C C . ASN B 1 110 ? 9.484 -1.996 -13.852 1 56.03 110 ASN B C 1
ATOM 2277 O O . ASN B 1 110 ? 10.156 -2.732 -14.57 1 56.03 110 ASN B O 1
ATOM 2281 N N . GLU B 1 111 ? 9.547 -2.139 -12.438 1 65.81 111 GLU B N 1
ATOM 2282 C CA . GLU B 1 111 ? 10.289 -3.139 -11.68 1 65.81 111 GLU B CA 1
ATOM 2283 C C . GLU B 1 111 ? 9.898 -4.555 -12.102 1 65.81 111 GLU B C 1
ATOM 2285 O O . GLU B 1 111 ? 8.719 -4.84 -12.32 1 65.81 111 GLU B O 1
ATOM 2290 N N . ARG B 1 112 ? 10.906 -5.246 -12.664 1 81.31 112 ARG B N 1
ATOM 2291 C CA . ARG B 1 112 ? 10.75 -6.652 -13.023 1 81.31 112 ARG B CA 1
ATOM 2292 C C . ARG B 1 112 ? 11.125 -7.559 -11.852 1 81.31 112 ARG B C 1
ATOM 2294 O O . ARG B 1 112 ? 11.68 -7.098 -10.852 1 81.31 112 ARG B O 1
ATOM 2301 N N . TRP B 1 113 ? 10.734 -8.836 -12.102 1 88.12 113 TRP B N 1
ATOM 2302 C CA . TRP B 1 113 ? 11.016 -9.805 -11.047 1 88.12 113 TRP B CA 1
ATOM 2303 C C . TRP B 1 113 ? 12.516 -9.922 -10.805 1 88.12 113 TRP B C 1
ATOM 2305 O O . TRP B 1 113 ? 13.305 -10.008 -11.75 1 88.12 113 TRP B O 1
ATOM 2315 N N . MET B 1 114 ? 12.789 -9.93 -9.578 1 86.31 114 MET B N 1
ATOM 2316 C CA . MET B 1 114 ? 14.148 -10.227 -9.133 1 86.31 114 MET B CA 1
ATOM 2317 C C . MET B 1 114 ? 14.156 -11.43 -8.188 1 86.31 114 MET B C 1
ATOM 2319 O O . MET B 1 114 ? 13.289 -11.555 -7.324 1 86.31 114 MET B O 1
ATOM 2323 N N . PRO B 1 115 ? 15.156 -12.344 -8.359 1 90.38 115 PRO B N 1
ATOM 2324 C CA . PRO B 1 115 ? 15.211 -13.539 -7.516 1 90.38 115 PRO B CA 1
ATOM 2325 C C . PRO B 1 115 ? 15.305 -13.203 -6.027 1 90.38 115 PRO B C 1
ATOM 2327 O O . PRO B 1 115 ? 15.039 -14.062 -5.18 1 90.38 115 PRO B O 1
ATOM 2330 N N . VAL B 1 116 ? 15.578 -12.016 -5.73 1 90.12 116 VAL B N 1
ATOM 2331 C CA . VAL B 1 116 ? 15.719 -11.625 -4.332 1 90.12 116 VAL B CA 1
ATOM 2332 C C . VAL B 1 116 ? 14.375 -11.156 -3.783 1 90.12 116 VAL B C 1
ATOM 2334 O O . VAL B 1 116 ? 14.211 -11.008 -2.57 1 90.12 116 VAL B O 1
ATOM 2337 N N . ARG B 1 117 ? 13.367 -11.023 -4.633 1 92 117 ARG B N 1
ATOM 2338 C CA . ARG B 1 117 ? 12.047 -10.578 -4.18 1 92 117 ARG B CA 1
ATOM 2339 C C . ARG B 1 117 ? 11.336 -11.68 -3.408 1 92 117 ARG B C 1
ATOM 2341 O O . ARG B 1 117 ? 11.383 -12.852 -3.799 1 92 117 ARG B O 1
ATOM 2348 N N . HIS B 1 118 ? 10.555 -11.273 -2.426 1 94.56 118 HIS B N 1
ATOM 2349 C CA . HIS B 1 118 ? 9.875 -12.234 -1.562 1 94.56 118 HIS B CA 1
ATOM 2350 C C . HIS B 1 118 ? 8.375 -12.266 -1.848 1 94.56 118 HIS B C 1
ATOM 2352 O O . HIS B 1 118 ? 7.789 -11.258 -2.23 1 94.56 118 HIS B O 1
ATOM 2358 N N . PRO B 1 119 ? 7.758 -13.461 -1.673 1 96.75 119 PRO B N 1
ATOM 2359 C CA . PRO B 1 119 ? 6.309 -13.562 -1.859 1 96.75 119 PRO B CA 1
ATOM 2360 C C . PRO B 1 119 ? 5.535 -12.539 -1.024 1 96.75 119 PRO B C 1
ATOM 2362 O O . PRO B 1 119 ? 4.535 -11.992 -1.488 1 96.75 119 PRO B O 1
ATOM 2365 N N . GLU B 1 120 ? 5.973 -12.32 0.143 1 95.69 120 GLU B N 1
ATOM 2366 C CA . GLU B 1 120 ? 5.293 -11.375 1.018 1 95.69 120 GLU B CA 1
ATOM 2367 C C . GLU B 1 120 ? 5.23 -9.984 0.383 1 95.69 120 GLU B C 1
ATOM 2369 O O . GLU B 1 120 ? 4.188 -9.328 0.414 1 95.69 120 GLU B O 1
ATOM 2374 N N . SER B 1 121 ? 6.344 -9.523 -0.125 1 93.75 121 SER B N 1
ATOM 2375 C CA . SER B 1 121 ? 6.395 -8.203 -0.74 1 93.75 121 SER B CA 1
ATOM 2376 C C . SER B 1 121 ? 5.5 -8.133 -1.975 1 93.75 121 SER B C 1
ATOM 2378 O O . SER B 1 121 ? 4.918 -7.09 -2.27 1 93.75 121 SER B O 1
ATOM 2380 N N . VAL B 1 122 ? 5.422 -9.258 -2.66 1 95.38 122 VAL B N 1
ATOM 2381 C CA . VAL B 1 122 ? 4.547 -9.328 -3.824 1 95.38 122 VAL B CA 1
ATOM 2382 C C . VAL B 1 122 ? 3.094 -9.156 -3.393 1 95.38 122 VAL B C 1
ATOM 2384 O O . VAL B 1 122 ? 2.367 -8.328 -3.953 1 95.38 122 VAL B O 1
ATOM 2387 N N . ILE B 1 123 ? 2.691 -9.859 -2.373 1 96.94 123 ILE B N 1
ATOM 2388 C CA . ILE B 1 123 ? 1.321 -9.789 -1.875 1 96.94 123 ILE B CA 1
ATOM 2389 C C . ILE B 1 123 ? 1.037 -8.375 -1.354 1 96.94 123 ILE B C 1
ATOM 2391 O O . ILE B 1 123 ? -0.029 -7.816 -1.617 1 96.94 123 ILE B O 1
ATOM 2395 N N . MET B 1 124 ? 1.95 -7.801 -0.702 1 94.19 124 MET B N 1
ATOM 2396 C CA . MET B 1 124 ? 1.787 -6.445 -0.186 1 94.19 124 MET B CA 1
ATOM 2397 C C . MET B 1 124 ? 1.61 -5.445 -1.326 1 94.19 124 MET B C 1
ATOM 2399 O O . MET B 1 124 ? 0.824 -4.504 -1.216 1 94.19 124 MET B O 1
ATOM 2403 N N . SER B 1 125 ? 2.4 -5.645 -2.367 1 93.5 125 SER B N 1
ATOM 2404 C CA . SER B 1 125 ? 2.254 -4.781 -3.535 1 93.5 125 SER B CA 1
ATOM 2405 C C . SER B 1 125 ? 0.84 -4.855 -4.102 1 93.5 125 SER B C 1
ATOM 2407 O O . SER B 1 125 ? 0.302 -3.852 -4.574 1 93.5 125 SER B O 1
ATOM 2409 N N . ILE B 1 126 ? 0.303 -6.008 -4.062 1 95.56 126 ILE B N 1
ATOM 2410 C CA . ILE B 1 126 ? -1.057 -6.203 -4.551 1 95.56 126 ILE B CA 1
ATOM 2411 C C . ILE B 1 126 ? -2.045 -5.508 -3.617 1 95.56 126 ILE B C 1
ATOM 2413 O O . ILE B 1 126 ? -2.984 -4.852 -4.074 1 95.56 126 ILE B O 1
ATOM 2417 N N . VAL B 1 127 ? -1.877 -5.637 -2.295 1 95.81 127 VAL B N 1
ATOM 2418 C CA . VAL B 1 127 ? -2.693 -4.918 -1.323 1 95.81 127 VAL B CA 1
ATOM 2419 C C . VAL B 1 127 ? -2.629 -3.418 -1.603 1 95.81 127 VAL B C 1
ATOM 2421 O O . VAL B 1 127 ? -3.648 -2.727 -1.551 1 95.81 127 VAL B O 1
ATOM 2424 N N . CYS B 1 128 ? -1.489 -2.893 -1.934 1 93.06 128 CYS B N 1
ATOM 2425 C CA . CYS B 1 128 ? -1.283 -1.478 -2.215 1 93.06 128 CYS B CA 1
ATOM 2426 C C . CYS B 1 128 ? -2.07 -1.046 -3.447 1 93.06 128 CYS B C 1
ATOM 2428 O O . CYS B 1 128 ? -2.553 0.085 -3.516 1 93.06 128 CYS B O 1
ATOM 2430 N N . LEU B 1 129 ? -2.189 -1.95 -4.395 1 92.62 129 LEU B N 1
ATOM 2431 C CA . LEU B 1 129 ? -2.971 -1.641 -5.586 1 92.62 129 LEU B CA 1
ATOM 2432 C C . LEU B 1 129 ? -4.434 -1.4 -5.23 1 92.62 129 LEU B C 1
ATOM 2434 O O . LEU B 1 129 ? -5.098 -0.564 -5.848 1 92.62 129 LEU B O 1
ATOM 2438 N N . LEU B 1 130 ? -4.941 -2.143 -4.23 1 94.06 130 LEU B N 1
ATOM 2439 C CA . LEU B 1 130 ? -6.324 -1.94 -3.811 1 94.06 130 LEU B CA 1
ATOM 2440 C C . LEU B 1 130 ? -6.508 -0.557 -3.199 1 94.06 130 LEU B C 1
ATOM 2442 O O . LEU B 1 130 ? -7.594 0.026 -3.287 1 94.06 130 LEU B O 1
ATOM 2446 N N . ASN B 1 131 ? -5.41 -0.084 -2.699 1 88.94 131 ASN B N 1
ATOM 2447 C CA . ASN B 1 131 ? -5.441 1.242 -2.092 1 88.94 131 ASN B CA 1
ATOM 2448 C C . ASN B 1 131 ? -5.34 2.344 -3.141 1 88.94 131 ASN B C 1
ATOM 2450 O O . ASN B 1 131 ? -6.039 3.354 -3.059 1 88.94 131 ASN B O 1
ATOM 2454 N N . SER B 1 132 ? -4.543 2.076 -4.113 1 86 132 SER B N 1
ATOM 2455 C CA . SER B 1 132 ? -4.262 3.068 -5.145 1 86 132 SER B CA 1
ATOM 2456 C C . SER B 1 132 ? -4.062 2.408 -6.504 1 86 132 SER B C 1
ATOM 2458 O O . SER B 1 132 ? -2.936 2.086 -6.887 1 86 132 SER B O 1
ATOM 2460 N N . PRO B 1 133 ? -5.07 2.34 -7.266 1 89.19 133 PRO B N 1
ATOM 2461 C CA . PRO B 1 133 ? -4.949 1.711 -8.586 1 89.19 133 PRO B CA 1
ATOM 2462 C C . PRO B 1 133 ? -4.039 2.494 -9.531 1 89.19 133 PRO B C 1
ATOM 2464 O O . PRO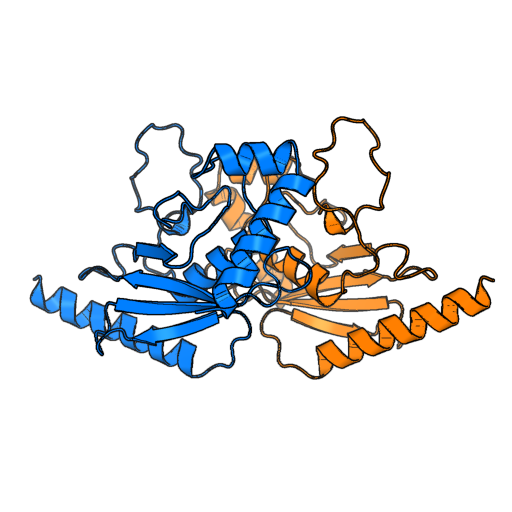 B 1 133 ? -3.877 3.707 -9.375 1 89.19 133 PRO B O 1
ATOM 2467 N N . ASN B 1 134 ? -3.385 1.816 -10.344 1 83.56 134 ASN B N 1
ATOM 2468 C CA . ASN B 1 134 ? -2.633 2.406 -11.445 1 83.56 134 ASN B CA 1
ATOM 2469 C C . ASN B 1 134 ? -3.408 2.332 -12.758 1 83.56 134 ASN B C 1
ATOM 2471 O O . ASN B 1 134 ? -3.615 1.244 -13.297 1 83.56 134 ASN B O 1
ATOM 2475 N N . CYS B 1 135 ? -3.715 3.438 -13.391 1 84.19 135 CYS B N 1
ATOM 2476 C CA . CYS B 1 135 ? -4.574 3.447 -14.57 1 84.19 135 CYS B CA 1
ATOM 2477 C C . CYS B 1 135 ? -3.762 3.703 -15.836 1 84.19 135 CYS B C 1
ATOM 2479 O O . CYS B 1 135 ? -4.32 3.801 -16.922 1 84.19 135 CYS B O 1
ATOM 2481 N N . ASP B 1 136 ? -2.465 3.736 -15.688 1 76.69 136 ASP B N 1
ATOM 2482 C CA . ASP B 1 136 ? -1.619 4.035 -16.844 1 76.69 136 ASP B CA 1
ATOM 2483 C C . ASP B 1 136 ? -1.496 2.82 -17.766 1 76.69 136 ASP B C 1
ATOM 2485 O O . ASP B 1 136 ? -1.33 2.969 -18.969 1 76.69 136 ASP B O 1
ATOM 2489 N N . SER B 1 137 ? -1.537 1.663 -17.297 1 79.94 137 SER B N 1
ATOM 2490 C CA . SER B 1 137 ? -1.48 0.392 -18.016 1 79.94 137 SER B CA 1
ATOM 2491 C C . SER B 1 137 ? -2.441 -0.626 -17.406 1 79.94 137 SER B C 1
ATOM 2493 O O . SER B 1 137 ? -2.012 -1.641 -16.844 1 79.94 137 SER B O 1
ATOM 2495 N N . PRO B 1 138 ? -3.65 -0.363 -17.734 1 90.69 138 PRO B N 1
ATOM 2496 C CA . PRO B 1 138 ? -4.648 -1.17 -17.031 1 90.69 138 PRO B CA 1
ATOM 2497 C C . PRO B 1 138 ? -4.824 -2.559 -17.641 1 90.69 138 PRO B C 1
ATOM 2499 O O . PRO B 1 138 ? -4.75 -2.711 -18.875 1 90.69 138 PRO B O 1
ATOM 2502 N N . ALA B 1 139 ? -5 -3.574 -16.828 1 93.88 139 ALA B N 1
ATOM 2503 C CA . ALA B 1 139 ? -5.395 -4.918 -17.234 1 93.88 139 ALA B CA 1
ATOM 2504 C C . ALA B 1 139 ? -6.887 -4.98 -17.547 1 93.88 139 ALA B C 1
ATOM 2506 O O . ALA B 1 139 ? -7.332 -5.852 -18.297 1 93.88 139 ALA B O 1
ATOM 2507 N N . ASN B 1 140 ? -7.699 -4.152 -16.969 1 96.88 140 ASN B N 1
ATOM 2508 C CA . ASN B 1 140 ? -9.133 -3.982 -17.172 1 96.88 140 ASN B CA 1
ATOM 2509 C C . ASN B 1 140 ? -9.477 -2.559 -17.594 1 96.88 140 ASN B C 1
ATOM 2511 O O . ASN B 1 140 ? -9.625 -1.671 -16.766 1 96.88 140 ASN B O 1
ATOM 2515 N N . LEU B 1 141 ? -9.633 -2.375 -18.859 1 95.81 141 LEU B N 1
ATOM 2516 C CA . LEU B 1 141 ? -9.828 -1.055 -19.438 1 95.81 141 LEU B CA 1
ATOM 2517 C C . LEU B 1 141 ? -11.148 -0.444 -18.984 1 95.81 141 LEU B C 1
ATOM 2519 O O . LEU B 1 141 ? -11.219 0.755 -18.703 1 95.81 141 LEU B O 1
ATOM 2523 N N . ASP B 1 142 ? -12.133 -1.24 -18.953 1 97.31 142 ASP B N 1
ATOM 2524 C CA . ASP B 1 142 ? -13.438 -0.753 -18.531 1 97.31 142 ASP B CA 1
ATOM 2525 C C . ASP B 1 142 ? -13.391 -0.231 -17.094 1 97.31 142 ASP B C 1
ATOM 2527 O O . ASP B 1 142 ? -13.93 0.839 -16.797 1 97.31 142 ASP B O 1
ATOM 2531 N N . ALA B 1 143 ? -12.773 -0.929 -16.234 1 97.06 143 ALA B N 1
ATOM 2532 C CA . ALA B 1 143 ? -12.641 -0.506 -14.836 1 97.06 143 ALA B CA 1
ATOM 2533 C C . ALA B 1 143 ? -11.82 0.778 -14.727 1 97.06 143 ALA B C 1
ATOM 2535 O O . ALA B 1 143 ? -12.164 1.674 -13.953 1 97.06 143 ALA B O 1
ATOM 2536 N N . ALA B 1 144 ? -10.766 0.836 -15.492 1 94.31 144 ALA B N 1
ATOM 2537 C CA . ALA B 1 144 ? -9.93 2.031 -15.5 1 94.31 144 ALA B CA 1
ATOM 2538 C C . ALA B 1 144 ? -10.719 3.256 -15.945 1 94.31 144 ALA B C 1
ATOM 2540 O O . ALA B 1 144 ? -10.617 4.324 -15.344 1 94.31 144 ALA B O 1
ATOM 2541 N N . THR B 1 145 ? -11.445 3.068 -17.016 1 95 145 THR B N 1
ATOM 2542 C CA . THR B 1 145 ? -12.266 4.148 -17.547 1 95 145 THR B CA 1
ATOM 2543 C C . THR B 1 145 ? -13.297 4.605 -16.516 1 95 145 THR B C 1
ATOM 2545 O O . THR B 1 145 ? -13.469 5.805 -16.297 1 95 145 THR B O 1
ATOM 2548 N N . GLU B 1 146 ? -13.922 3.654 -15.867 1 95.38 146 GLU B N 1
ATOM 2549 C CA . GLU B 1 146 ? -14.914 3.988 -14.852 1 95.38 146 GLU B CA 1
ATOM 2550 C C . GLU B 1 146 ? -14.281 4.68 -13.648 1 95.38 146 GLU B C 1
ATOM 2552 O O . GLU B 1 146 ? -14.836 5.633 -13.109 1 95.38 146 GLU B O 1
ATOM 2557 N N . TYR B 1 147 ? -13.164 4.223 -13.266 1 93.38 147 TYR B N 1
ATOM 2558 C CA . TYR B 1 147 ? -12.422 4.816 -12.156 1 93.38 147 TYR B CA 1
ATOM 2559 C C . TYR B 1 147 ? -12.102 6.281 -12.438 1 93.38 147 TYR B C 1
ATOM 2561 O O . TYR B 1 147 ? -12.242 7.133 -11.562 1 93.38 147 TYR B O 1
ATOM 2569 N N . ARG B 1 148 ? -11.781 6.555 -13.609 1 89.19 148 ARG B N 1
ATOM 2570 C CA . ARG B 1 148 ? -11.359 7.898 -14.008 1 89.19 148 ARG B CA 1
ATOM 2571 C C . ARG B 1 148 ? -12.57 8.797 -14.25 1 89.19 148 ARG B C 1
ATOM 2573 O O . ARG B 1 148 ? -12.57 9.961 -13.852 1 89.19 148 ARG B O 1
ATOM 2580 N N . ASN B 1 149 ? -13.609 8.242 -14.859 1 91.94 149 ASN B N 1
ATOM 2581 C CA . ASN B 1 149 ? -14.664 9.086 -15.414 1 91.94 149 ASN B CA 1
ATOM 2582 C C . ASN B 1 149 ? -15.906 9.07 -14.523 1 91.94 149 ASN B C 1
ATOM 2584 O O . ASN B 1 149 ? -16.75 9.969 -14.625 1 91.94 149 ASN B O 1
ATOM 2588 N N . ASP B 1 150 ? -16.016 8.102 -13.805 1 93.19 150 ASP B N 1
ATOM 2589 C CA . ASP B 1 150 ? -17.188 7.969 -12.938 1 93.19 150 ASP B CA 1
ATOM 2590 C C . ASP B 1 150 ? -16.828 7.199 -11.664 1 93.19 150 ASP B C 1
ATOM 2592 O O . ASP B 1 150 ? -17.266 6.062 -11.477 1 93.19 150 ASP B O 1
ATOM 2596 N N . ILE B 1 151 ? -16.203 7.883 -10.703 1 91.12 151 ILE B N 1
ATOM 2597 C CA . ILE B 1 151 ? -15.664 7.262 -9.492 1 91.12 151 ILE B CA 1
ATOM 2598 C C . ILE B 1 151 ? -16.812 6.734 -8.633 1 91.12 151 ILE B C 1
ATOM 2600 O O . ILE B 1 151 ? -16.672 5.707 -7.965 1 91.12 151 ILE B O 1
ATOM 2604 N N . ASN B 1 152 ? -17.922 7.379 -8.656 1 93.12 152 ASN B N 1
ATOM 2605 C CA . ASN B 1 152 ? -19.062 6.926 -7.871 1 93.12 152 ASN B CA 1
ATOM 2606 C C . ASN B 1 152 ? -19.578 5.574 -8.359 1 93.12 152 ASN B C 1
ATOM 2608 O O . ASN B 1 152 ? -19.844 4.68 -7.551 1 93.12 152 ASN B O 1
ATOM 2612 N N . ALA B 1 153 ? -19.703 5.512 -9.648 1 96.44 153 ALA B N 1
ATOM 2613 C CA . ALA B 1 153 ? -20.125 4.23 -10.203 1 96.44 153 ALA B CA 1
ATOM 2614 C C . ALA B 1 153 ? -19.109 3.135 -9.906 1 96.44 153 ALA B C 1
ATOM 2616 O O . ALA B 1 153 ? -19.484 2.014 -9.547 1 96.44 153 ALA B O 1
ATOM 2617 N N . TYR B 1 154 ? -17.859 3.436 -10.102 1 96.5 154 TYR B N 1
ATOM 2618 C CA . TYR B 1 154 ? -16.781 2.504 -9.781 1 96.5 154 TYR B CA 1
ATOM 2619 C C . TYR B 1 154 ? -16.875 2.029 -8.336 1 96.5 154 TYR B C 1
ATOM 2621 O O . TYR B 1 154 ? -16.875 0.826 -8.07 1 96.5 154 TYR B O 1
ATOM 2629 N N . THR B 1 155 ? -17.047 2.938 -7.434 1 96.12 155 THR B N 1
ATOM 2630 C CA . THR B 1 155 ? -17.094 2.662 -6.004 1 96.12 155 THR B CA 1
ATOM 2631 C C . THR B 1 155 ? -18.297 1.778 -5.66 1 96.12 155 THR B C 1
ATOM 2633 O O . THR B 1 155 ? -18.172 0.814 -4.906 1 96.12 155 THR B O 1
ATOM 2636 N N . ARG B 1 156 ? -19.391 2.117 -6.203 1 97.38 156 ARG B N 1
ATOM 2637 C CA . ARG B 1 156 ? -20.594 1.334 -5.945 1 97.38 156 ARG B CA 1
ATOM 2638 C C . ARG B 1 156 ? -20.406 -0.115 -6.383 1 97.38 156 ARG B C 1
ATOM 2640 O O . ARG B 1 156 ? -20.797 -1.04 -5.668 1 97.38 156 ARG B O 1
ATOM 2647 N N . LYS B 1 157 ? -19.875 -0.27 -7.512 1 98 157 LYS B N 1
ATOM 2648 C CA . LYS B 1 157 ? -19.641 -1.614 -8.031 1 98 157 LYS B CA 1
ATOM 2649 C C . LYS B 1 157 ? -18.672 -2.393 -7.141 1 98 157 LYS B C 1
ATOM 2651 O O . LYS B 1 157 ? -18.938 -3.549 -6.801 1 98 157 LYS B O 1
ATOM 2656 N N . VAL B 1 158 ? -17.609 -1.776 -6.77 1 98.38 158 VAL B N 1
ATOM 2657 C CA . VAL B 1 158 ? -16.609 -2.418 -5.93 1 98.38 158 VAL B CA 1
ATOM 2658 C C . VAL B 1 158 ? -17.219 -2.766 -4.57 1 98.38 158 VAL B C 1
ATOM 2660 O O . VAL B 1 158 ? -16.984 -3.855 -4.043 1 98.38 158 VAL B O 1
ATOM 2663 N N . MET B 1 159 ? -18.047 -1.882 -4.039 1 98 159 MET B N 1
ATOM 2664 C CA . MET B 1 159 ? -18.672 -2.129 -2.746 1 98 159 MET B CA 1
ATOM 2665 C C . MET B 1 159 ? -19.625 -3.322 -2.826 1 98 159 MET B C 1
ATOM 2667 O O . MET B 1 159 ? -19.703 -4.121 -1.89 1 98 159 MET B O 1
ATOM 2671 N N . ARG B 1 160 ? -20.344 -3.408 -3.941 1 98 160 ARG B N 1
ATOM 2672 C CA . ARG B 1 160 ? -21.234 -4.551 -4.141 1 98 160 ARG B CA 1
ATOM 2673 C C . ARG B 1 160 ? -20.438 -5.855 -4.172 1 98 160 ARG B C 1
ATOM 2675 O O . ARG B 1 160 ? -20.828 -6.836 -3.533 1 98 160 ARG B O 1
ATOM 2682 N N . LEU B 1 161 ? -19.375 -5.852 -4.91 1 98.25 161 LEU B N 1
ATOM 2683 C CA . LEU B 1 161 ? -18.531 -7.039 -5 1 98.25 161 LEU B CA 1
ATOM 2684 C C . LEU B 1 161 ? -17.891 -7.359 -3.652 1 98.25 161 LEU B C 1
ATOM 2686 O O . LEU B 1 161 ? -17.75 -8.531 -3.295 1 98.25 161 LEU B O 1
ATOM 2690 N N . THR B 1 162 ? -17.5 -6.363 -2.902 1 98.38 162 THR B N 1
ATOM 2691 C CA . THR B 1 162 ? -16.922 -6.531 -1.575 1 98.38 162 THR B CA 1
ATOM 2692 C C . THR B 1 162 ? -17.906 -7.227 -0.639 1 98.38 162 THR B C 1
ATOM 2694 O O . THR B 1 162 ? -17.531 -8.148 0.088 1 98.38 162 THR B O 1
ATOM 2697 N N . GLU B 1 163 ? -19.141 -6.824 -0.672 1 97.38 163 GLU B N 1
ATOM 2698 C CA . GLU B 1 163 ? -20.188 -7.457 0.134 1 97.38 163 GLU B CA 1
ATOM 2699 C C . GLU B 1 163 ? -20.344 -8.93 -0.223 1 97.38 163 GLU B C 1
ATOM 2701 O O . GLU B 1 163 ? -20.562 -9.766 0.654 1 97.38 163 GLU B O 1
ATOM 2706 N N . LYS B 1 164 ? -20.172 -9.258 -1.448 1 97.12 164 LYS B N 1
ATOM 2707 C CA . LYS B 1 164 ? -20.312 -10.633 -1.93 1 97.12 164 LYS B CA 1
ATOM 2708 C C . LYS B 1 164 ? -19.234 -11.531 -1.338 1 97.12 164 LYS B C 1
ATOM 2710 O O . LYS B 1 164 ? -19.438 -12.742 -1.204 1 97.12 164 LYS B O 1
ATOM 2715 N N . THR B 1 165 ? -18.047 -11.008 -0.987 1 97.06 165 THR B N 1
ATOM 2716 C CA . THR B 1 165 ? -16.938 -11.805 -0.464 1 97.06 165 THR B CA 1
ATOM 2717 C C . THR B 1 165 ? -17.281 -12.359 0.918 1 97.06 165 THR B C 1
ATOM 2719 O O . THR B 1 165 ? -16.641 -13.297 1.394 1 97.06 165 THR B O 1
ATOM 2722 N N . LEU B 1 166 ? -18.266 -11.766 1.6 1 92.94 166 LEU B N 1
ATOM 2723 C CA . LEU B 1 166 ? -18.641 -12.141 2.959 1 92.94 166 LEU B CA 1
ATOM 2724 C C . LEU B 1 166 ? -19.75 -13.188 2.949 1 92.94 166 LEU B C 1
ATOM 2726 O O . LEU B 1 166 ? -20.031 -13.805 3.979 1 92.94 166 LEU B O 1
ATOM 2730 N N . GLU B 1 167 ? -20.453 -13.258 1.856 1 85.81 167 GLU B N 1
ATOM 2731 C CA . GLU B 1 167 ? -21.547 -14.219 1.728 1 85.81 167 GLU B CA 1
ATOM 2732 C C . GLU B 1 167 ? -21.016 -15.633 1.505 1 85.81 167 GLU B C 1
ATOM 2734 O O . GLU B 1 167 ? -21.719 -16.609 1.738 1 85.81 167 GLU B O 1
ATOM 2739 N N . LEU B 1 168 ? -19.781 -15.773 1.099 1 60.03 168 LEU B N 1
ATOM 2740 C CA . LEU B 1 168 ? -19.297 -17.125 0.788 1 60.03 168 LEU B CA 1
ATOM 2741 C C . LEU B 1 168 ? -18.672 -17.766 2.014 1 60.03 168 LEU B C 1
ATOM 2743 O O . LEU B 1 168 ? -17.984 -17.094 2.797 1 60.03 168 LEU B O 1
#

Sequence (336 aa):
MIQNEGNRSKVFILNEYKKIQEKINEHFSVGLIENNIYTWEVLIFGPRDTPYENGIFKAKMIFPVNYPEAPPSFRFISEMWHPNIDSDGNVCISILHKPGEDAYGYEELNERWMPVRHPESVIMSIVCLLNSPNCDSPANLDAATEYRNDINAYTRKVMRLTEKTLELMIQNEGNRSKVFILNEYKKIQEKINEHFSVGLIENNIYTWEVLIFGPRDTPYENGIFKAKMIFPVNYPEAPPSFRFISEMWHPNIDSDGNVCISILHKPGEDAYGYEELNERWMPVRHPESVIMSIVCLLNSPNCDSPANLDAATEYRNDINAYTRKVMRLTEKTLEL

Nearest PDB structures (foldseek):
  5knl-assembly1_C  TM=9.388E-01  e=4.308E-20  Schizosaccharomyces pombe 972h-
  2cyx-assembly1_A  TM=9.231E-01  e=1.399E-18  Homo sapiens
  3fsh-assembly2_B  TM=9.281E-01  e=3.614E-18  Mus musculus
  6op8-assembly1_A  TM=9.308E-01  e=6.804E-18  Schizosaccharomyces pombe 972h-
  8t0s-assembly1_A  TM=9.132E-01  e=2.738E-17  Homo sapiens